Protein AF-A0A7S1KDZ7-F1 (afdb_monomer)

Mean predicted aligned error: 5.51 Å

Sequence (187 aa):
KSFWVTREDISSLNGLLARFIGRHDYSNFAKGVAAGSPQAMRSMDRCEALDEPVTIDGEQFLRIEVKGSGFLYNQIRRMVGFACEAFLRRKAGDRCRLVQLEDGQCVDIDSLLERMFVPDAAVRGHILLVPACGLFLDRCQFGFYDRKPSGLPLRLDAYDDMAEAYVRRAILPEVAACSSRAAGRLQ

Nearest PDB structures (foldseek):
  4nz6-assembly1_A  TM=8.938E-01  e=2.880E-08  Homo sapiens
  4nz6-assembly2_B  TM=8.530E-01  e=1.350E-08  Homo sapiens
  4nz7-assembly1_A  TM=9.192E-01  e=1.038E-07  Homo sapiens
  7r9g-assembly1_A-2  TM=7.702E-01  e=4.590E-08  Saccharomyces cerevisiae
  7r9f-assembly1_A-2  TM=8.406E-01  e=3.140E-07  Saccharomyces cerevisiae

Radius of gyration: 18.32 Å; Cα contacts (8 Å, |Δi|>4): 227; chains: 1; bounding box: 45×30×56 Å

Foldseek 3Di:
DADDQDLVLQVLLQVLQVLLAAWFQQPLLAPPDAFPDPVRIWHWHDWGWDSDWDADPNHTHIDIDTDIPDDHHLNVQQSVQLSVVCSVCVVVVNQPAWDQWPVRDTDGSVVLSVCSRHRDNRSSVPTDRHDCLSDDDQDDDCVVVQPDPPDDDDDPPVCNVVSVVCCVPPRVNSSVVVVVVVVVVVD

InterPro domains:
  IPR001406 Pseudouridine synthase I, TruA [PTHR11142] (8-157)
  IPR020095 Pseudouridine synthase I, TruA, C-terminal [G3DSA:3.30.70.660] (1-184)
  IPR020097 Pseudouridine synthase I, TruA, alpha/beta domain [PF01416] (18-86)
  IPR020103 Pseudouridine synthase, catalytic domain superfamily [SSF55120] (4-147)

Solvent-accessible surface area (backbone atoms only — not comparable to full-atom values): 11109 Å² total; per-residue (Å²): 132,91,81,77,88,47,73,68,53,50,54,56,39,30,64,50,32,48,70,62,47,42,78,45,40,39,21,51,35,32,70,97,47,59,59,81,36,82,86,22,52,38,37,27,79,42,36,39,62,54,96,71,63,48,77,54,97,90,42,79,41,76,54,70,50,76,40,52,84,60,80,55,59,60,22,68,39,24,52,52,28,41,40,52,51,49,41,52,33,50,74,72,69,46,54,80,58,57,47,73,41,81,89,70,50,70,36,34,59,67,61,42,57,62,50,43,44,42,72,48,72,65,65,37,85,76,53,49,78,48,76,66,66,82,66,77,87,87,81,87,85,43,72,76,59,49,69,39,95,87,54,82,66,76,77,64,74,94,43,48,68,61,50,54,51,43,40,63,72,59,47,50,57,53,29,52,56,44,51,55,56,54,54,68,72,76,111

Secondary structure (DSSP, 8-state):
------HHHHHHHHHHHGGG-EEEE-GGGSSS--TT-GGGEEEEEEEEE-SSPEEETTEEE--EEEEES---TTHHHHHHHHHHHHHHHHHTT-TT-PEEPTTS-EE-HHHHHHHHTSS-GGGGGG-----GGG--------TTTTTSTTS-----GGGHHHHHHHIIIIIHHHHHHHHHHHHTT--

Organism: NCBI:txid1169539

Structure (mmCIF, N/CA/C/O backbone):
data_AF-A0A7S1KDZ7-F1
#
_entry.id   AF-A0A7S1KDZ7-F1
#
loop_
_atom_site.group_PDB
_atom_site.id
_atom_site.type_symbol
_atom_site.label_atom_id
_atom_site.label_alt_id
_atom_site.label_comp_id
_atom_site.label_asym_id
_atom_site.label_entity_id
_atom_site.label_seq_id
_atom_site.pdbx_PDB_ins_code
_atom_site.Cartn_x
_atom_site.Cartn_y
_atom_site.Cartn_z
_atom_site.occupancy
_atom_site.B_iso_or_equiv
_atom_site.auth_seq_id
_atom_site.auth_comp_id
_atom_site.auth_asym_id
_atom_site.auth_atom_id
_atom_site.pdbx_PDB_model_num
ATOM 1 N N . LYS A 1 1 ? -23.102 -5.420 12.387 1.00 47.12 1 LYS A N 1
ATOM 2 C CA . LYS A 1 1 ? -23.364 -4.205 11.573 1.00 47.12 1 LYS A CA 1
ATOM 3 C C . LYS A 1 1 ? -22.604 -4.364 10.265 1.00 47.12 1 LYS A C 1
ATOM 5 O O . LYS A 1 1 ? -21.408 -4.603 10.344 1.00 47.12 1 LYS A O 1
ATOM 10 N N . SER A 1 2 ? -23.265 -4.276 9.112 1.00 64.88 2 SER A N 1
ATOM 11 C CA . SER A 1 2 ? -22.587 -4.225 7.810 1.00 64.88 2 SER A CA 1
ATOM 12 C C . SER A 1 2 ? -21.874 -2.878 7.675 1.00 64.88 2 SER A C 1
ATOM 14 O O . SER A 1 2 ? -22.519 -1.832 7.772 1.00 64.88 2 SER A O 1
ATOM 16 N N . PHE A 1 3 ? -20.551 -2.903 7.536 1.00 79.06 3 PHE A N 1
ATOM 17 C CA . PHE A 1 3 ? -19.730 -1.712 7.342 1.00 79.06 3 PHE A CA 1
ATOM 18 C C . PHE A 1 3 ? -19.554 -1.475 5.844 1.00 79.06 3 PHE A C 1
ATOM 20 O O . PHE A 1 3 ? -19.022 -2.335 5.153 1.00 79.06 3 PHE A O 1
ATOM 27 N N . TRP A 1 4 ? -19.989 -0.310 5.373 1.00 89.44 4 TRP A N 1
ATOM 28 C CA . TRP A 1 4 ? -19.746 0.157 4.013 1.00 89.44 4 TRP A CA 1
ATOM 29 C C . TRP A 1 4 ? -18.853 1.391 4.098 1.00 89.44 4 TRP A C 1
ATOM 31 O O . TRP A 1 4 ? -19.145 2.316 4.861 1.00 89.44 4 TRP A O 1
ATOM 41 N N . VAL A 1 5 ? -17.747 1.381 3.362 1.00 92.25 5 VAL A N 1
ATOM 42 C CA . VAL A 1 5 ? -16.801 2.490 3.309 1.00 92.25 5 VAL A CA 1
ATOM 43 C C . VAL A 1 5 ? -17.445 3.676 2.592 1.00 92.25 5 VAL A C 1
ATOM 45 O O . VAL A 1 5 ? -18.064 3.529 1.537 1.00 92.25 5 VAL A O 1
ATOM 48 N N . THR A 1 6 ? -17.327 4.858 3.187 1.00 94.25 6 THR A N 1
ATOM 49 C CA . THR A 1 6 ? -17.805 6.113 2.598 1.00 94.25 6 THR A CA 1
ATOM 50 C C . THR A 1 6 ? -16.679 6.831 1.850 1.00 94.25 6 THR A C 1
ATOM 52 O O . THR A 1 6 ? -15.501 6.529 2.032 1.00 94.25 6 THR A O 1
ATOM 55 N N . ARG A 1 7 ? -17.008 7.847 1.044 1.00 94.69 7 ARG A N 1
ATOM 56 C CA . ARG A 1 7 ? -15.981 8.705 0.422 1.00 94.69 7 ARG A CA 1
ATOM 57 C C . ARG A 1 7 ? -15.125 9.448 1.449 1.00 94.69 7 ARG A C 1
ATOM 59 O O . ARG A 1 7 ? -13.933 9.627 1.233 1.00 94.69 7 ARG A O 1
ATOM 66 N N . GLU A 1 8 ? -15.717 9.855 2.571 1.00 94.81 8 GLU A N 1
ATOM 67 C CA . GLU A 1 8 ? -14.979 10.491 3.667 1.00 94.81 8 GLU A CA 1
ATOM 68 C C . GLU A 1 8 ? -13.979 9.514 4.299 1.00 94.81 8 GLU A C 1
ATOM 70 O O . GLU A 1 8 ? -12.840 9.884 4.584 1.00 94.81 8 GLU A O 1
ATOM 75 N N . ASP A 1 9 ? -14.366 8.244 4.435 1.00 95.38 9 ASP A N 1
ATOM 76 C CA . ASP A 1 9 ? -13.470 7.193 4.912 1.00 95.38 9 ASP A CA 1
ATOM 77 C C . ASP A 1 9 ? -12.286 6.975 3.963 1.00 95.38 9 ASP A C 1
ATOM 79 O O . ASP A 1 9 ? -11.141 6.940 4.416 1.00 95.38 9 ASP A O 1
ATOM 83 N N . ILE A 1 10 ? -12.550 6.878 2.653 1.00 96.56 10 ILE A N 1
ATOM 84 C CA . ILE A 1 10 ? -11.509 6.739 1.621 1.00 96.56 10 ILE A CA 1
ATOM 85 C C . ILE A 1 10 ? -10.572 7.949 1.658 1.00 96.56 10 ILE A C 1
ATOM 87 O O . ILE A 1 10 ? -9.358 7.778 1.704 1.00 96.56 10 ILE A O 1
ATOM 91 N N . SER A 1 11 ? -11.114 9.168 1.734 1.00 96.44 11 SER A N 1
ATOM 92 C CA . SER A 1 11 ? -10.322 10.397 1.850 1.00 96.44 11 SER A CA 1
ATOM 93 C C . SER A 1 11 ? -9.450 10.404 3.111 1.00 96.44 11 SER A C 1
ATOM 95 O O . SER A 1 11 ? -8.281 10.789 3.064 1.00 96.44 11 SER A O 1
ATOM 97 N N . SER A 1 12 ? -9.988 9.960 4.250 1.00 94.88 12 SER A N 1
ATOM 98 C CA . SER A 1 12 ? -9.238 9.871 5.507 1.00 94.88 12 SER A CA 1
ATOM 99 C C . SER A 1 12 ? -8.096 8.853 5.427 1.00 94.88 12 SER A C 1
ATOM 101 O O . SER A 1 12 ? -6.981 9.135 5.880 1.00 94.88 12 SER A O 1
ATOM 103 N N . LEU A 1 13 ? -8.355 7.690 4.818 1.00 96.69 13 LEU A N 1
ATOM 104 C CA . LEU A 1 13 ? -7.355 6.655 4.572 1.00 96.69 13 LEU A CA 1
ATOM 105 C C . LEU A 1 13 ? -6.289 7.130 3.574 1.00 96.69 13 LEU A C 1
ATOM 107 O O . LEU A 1 13 ? -5.101 6.942 3.825 1.00 96.69 13 LEU A O 1
ATOM 111 N N . ASN A 1 14 ? -6.676 7.810 2.496 1.00 97.75 14 ASN A N 1
ATOM 112 C CA . ASN A 1 14 ? -5.746 8.367 1.512 1.00 97.75 14 ASN A CA 1
ATOM 113 C C . ASN A 1 14 ? -4.831 9.433 2.119 1.00 97.75 14 ASN A C 1
ATOM 115 O O . ASN A 1 14 ? -3.649 9.471 1.788 1.00 97.75 14 ASN A O 1
ATOM 119 N N . GLY A 1 15 ? -5.310 10.212 3.094 1.00 96.19 15 GLY A N 1
ATOM 120 C CA . GLY A 1 15 ? -4.452 11.108 3.874 1.00 96.19 15 GLY A CA 1
ATOM 121 C C . GLY A 1 15 ? -3.341 10.385 4.653 1.00 96.19 15 GLY A C 1
ATOM 122 O O . GLY A 1 15 ? -2.267 10.948 4.851 1.00 96.19 15 GLY A O 1
ATOM 123 N N . LEU A 1 16 ? -3.563 9.135 5.079 1.00 95.88 16 LEU A N 1
ATOM 124 C CA . LEU A 1 16 ? -2.525 8.289 5.686 1.00 95.88 16 LEU A CA 1
ATOM 125 C C . LEU A 1 16 ? -1.620 7.665 4.621 1.00 95.88 16 LEU A C 1
ATOM 127 O O . LEU A 1 16 ? -0.400 7.701 4.760 1.00 95.88 16 LEU A O 1
ATOM 131 N N . LEU A 1 17 ? -2.208 7.111 3.557 1.00 97.88 17 LEU A N 1
ATOM 132 C CA . LEU A 1 17 ? -1.466 6.425 2.498 1.00 97.88 17 LEU A CA 1
ATOM 133 C C . LEU A 1 17 ? -0.505 7.371 1.757 1.00 97.88 17 LEU A C 1
ATOM 135 O O . LEU A 1 17 ? 0.632 6.993 1.467 1.00 97.88 17 LEU A O 1
ATOM 139 N N . ALA A 1 18 ? -0.904 8.629 1.556 1.00 97.69 18 ALA A N 1
ATOM 140 C CA . ALA A 1 18 ? -0.076 9.656 0.931 1.00 97.69 18 ALA A CA 1
ATOM 141 C C . ALA A 1 18 ? 1.237 9.925 1.688 1.00 97.69 18 ALA A C 1
ATOM 143 O O . ALA A 1 18 ? 2.234 10.295 1.073 1.00 97.69 18 ALA A O 1
ATOM 144 N N . ARG A 1 19 ? 1.287 9.685 3.006 1.00 97.00 19 ARG A N 1
ATOM 145 C CA . ARG A 1 19 ? 2.503 9.883 3.819 1.00 97.00 19 ARG A CA 1
ATOM 146 C C . ARG A 1 19 ? 3.598 8.861 3.513 1.00 97.00 19 ARG A C 1
ATOM 148 O O . ARG A 1 19 ? 4.751 9.090 3.861 1.00 97.00 19 ARG A O 1
ATOM 155 N N . PHE A 1 20 ? 3.264 7.759 2.840 1.00 97.75 20 PHE A N 1
ATOM 156 C CA . PHE A 1 20 ? 4.264 6.824 2.331 1.00 97.75 20 PHE A CA 1
ATOM 157 C C . PHE A 1 20 ? 4.921 7.296 1.034 1.00 97.75 20 PHE A C 1
ATOM 159 O O . PHE A 1 20 ? 5.899 6.682 0.634 1.00 97.75 20 PHE A O 1
ATOM 166 N N . ILE A 1 21 ? 4.402 8.314 0.344 1.00 98.19 21 ILE A N 1
ATOM 167 C CA . ILE A 1 21 ? 4.962 8.771 -0.934 1.00 98.19 21 ILE A CA 1
ATOM 168 C C . ILE A 1 21 ? 6.306 9.473 -0.690 1.00 98.19 21 ILE A C 1
ATOM 170 O O . ILE A 1 21 ? 6.513 10.140 0.326 1.00 98.19 21 ILE A O 1
ATOM 174 N N . GLY A 1 22 ? 7.237 9.317 -1.631 1.00 97.75 22 GLY A N 1
ATOM 175 C CA . GLY A 1 22 ? 8.585 9.871 -1.544 1.00 97.75 22 GLY A CA 1
ATOM 176 C C . GLY A 1 22 ? 9.640 8.827 -1.193 1.00 97.75 22 GLY A C 1
ATOM 177 O O . GLY A 1 22 ? 9.413 7.620 -1.295 1.00 97.75 22 GLY A O 1
ATOM 178 N N . ARG A 1 23 ? 10.840 9.307 -0.852 1.00 97.31 23 ARG A N 1
ATOM 179 C CA . ARG A 1 23 ? 12.019 8.475 -0.596 1.00 97.31 23 ARG A CA 1
ATOM 180 C C . ARG A 1 23 ? 12.296 8.387 0.901 1.00 97.31 23 ARG A C 1
ATOM 182 O O . ARG A 1 23 ? 12.744 9.366 1.486 1.00 97.31 23 ARG A O 1
ATOM 189 N N . HIS A 1 24 ? 12.118 7.196 1.467 1.00 96.50 24 HIS A N 1
ATOM 190 C CA . HIS A 1 24 ? 12.232 6.940 2.907 1.00 96.50 24 HIS A CA 1
ATOM 191 C C . HIS A 1 24 ? 13.043 5.676 3.198 1.00 96.50 24 HIS A C 1
ATOM 193 O O . HIS A 1 24 ? 13.259 4.843 2.307 1.00 96.50 24 HIS A O 1
ATOM 199 N N . ASP A 1 25 ? 13.472 5.524 4.450 1.00 95.81 25 ASP A N 1
ATOM 200 C CA . ASP A 1 25 ? 13.965 4.252 4.976 1.00 95.81 25 ASP A CA 1
ATOM 201 C C . ASP A 1 25 ? 12.762 3.376 5.371 1.00 95.81 25 ASP A C 1
ATOM 203 O O . ASP A 1 25 ? 11.945 3.759 6.205 1.00 95.81 25 ASP A O 1
ATOM 207 N N . TYR A 1 26 ? 12.628 2.198 4.753 1.00 95.69 26 TYR A N 1
ATOM 208 C CA . TYR A 1 26 ? 11.538 1.251 5.025 1.00 95.69 26 TYR A CA 1
ATOM 209 C C . TYR A 1 26 ? 11.981 0.030 5.837 1.00 95.69 26 TYR A C 1
ATOM 211 O O . TYR A 1 26 ? 11.275 -0.983 5.858 1.00 95.69 26 TYR A O 1
ATOM 219 N N . SER A 1 27 ? 13.131 0.085 6.512 1.00 93.88 27 SER A N 1
ATOM 220 C CA . SER A 1 27 ? 13.633 -1.017 7.345 1.00 93.88 27 SER A CA 1
ATOM 221 C C . SER A 1 27 ? 12.615 -1.456 8.400 1.00 93.88 27 SER A C 1
ATOM 223 O O . SER A 1 27 ? 12.408 -2.656 8.581 1.00 93.88 27 SER A O 1
ATOM 225 N N . ASN A 1 28 ? 11.881 -0.519 9.003 1.00 93.75 28 ASN A N 1
ATOM 226 C CA . ASN A 1 28 ? 10.839 -0.834 9.984 1.00 93.75 28 ASN A CA 1
ATOM 227 C C . ASN A 1 28 ? 9.604 -1.504 9.369 1.00 93.75 28 ASN A C 1
ATOM 229 O O . ASN A 1 28 ? 8.944 -2.326 10.009 1.00 93.75 28 ASN A O 1
ATOM 233 N N . PHE A 1 29 ? 9.344 -1.260 8.087 1.00 94.56 29 PHE A N 1
ATOM 234 C CA . PHE A 1 29 ? 8.304 -1.948 7.326 1.00 94.56 29 PHE A CA 1
ATOM 235 C C . PHE A 1 29 ? 8.774 -3.286 6.739 1.00 94.56 29 PHE A C 1
ATOM 237 O O . PHE A 1 29 ? 7.995 -3.955 6.072 1.00 94.56 29 PHE A O 1
ATOM 244 N N . ALA A 1 30 ? 10.003 -3.737 6.986 1.00 91.56 30 ALA A N 1
ATOM 245 C CA . ALA A 1 30 ? 10.563 -4.933 6.359 1.00 91.56 30 ALA A CA 1
ATOM 246 C C . ALA A 1 30 ? 11.203 -5.874 7.375 1.00 91.56 30 ALA A C 1
ATOM 248 O O . ALA A 1 30 ? 11.521 -5.470 8.482 1.00 91.56 30 ALA A O 1
ATOM 249 N N . LYS A 1 31 ? 11.406 -7.153 7.024 1.00 85.19 31 LYS A N 1
ATOM 250 C CA . LYS A 1 31 ? 12.217 -8.096 7.825 1.00 85.19 31 LYS A CA 1
ATOM 251 C C . LYS A 1 31 ? 13.539 -8.392 7.131 1.00 85.19 31 LYS A C 1
ATOM 253 O O . LYS A 1 31 ? 13.546 -8.622 5.930 1.00 85.19 31 LYS A O 1
ATOM 258 N N . GLY A 1 32 ? 14.616 -8.462 7.916 1.00 85.50 32 GLY A N 1
ATOM 259 C CA . GLY A 1 32 ? 15.934 -8.888 7.439 1.00 85.50 32 GLY A CA 1
ATOM 260 C C . GLY A 1 32 ? 16.743 -7.787 6.757 1.00 85.50 32 GLY A C 1
ATOM 261 O O . GLY A 1 32 ? 17.664 -8.098 6.016 1.00 85.50 32 GLY A O 1
ATOM 262 N N . VAL A 1 33 ? 16.400 -6.518 6.990 1.00 89.81 33 VAL A N 1
ATOM 263 C CA . VAL A 1 33 ? 17.104 -5.362 6.428 1.00 89.81 33 VAL A CA 1
ATOM 264 C C . VAL A 1 33 ? 17.595 -4.500 7.580 1.00 89.81 33 VAL A C 1
ATOM 266 O O . VAL A 1 33 ? 16.822 -4.196 8.486 1.00 89.81 33 VAL A O 1
ATOM 269 N N . ALA A 1 34 ? 18.876 -4.138 7.556 1.00 89.38 34 ALA A N 1
ATOM 270 C CA . ALA A 1 34 ? 19.461 -3.267 8.566 1.00 89.38 34 ALA A CA 1
ATOM 271 C C . ALA A 1 34 ? 18.932 -1.833 8.413 1.00 89.38 34 ALA A C 1
ATOM 273 O O . ALA A 1 34 ? 18.896 -1.300 7.297 1.00 89.38 34 ALA A O 1
ATOM 274 N N . ALA A 1 35 ? 18.546 -1.225 9.535 1.00 89.56 35 ALA A N 1
ATOM 275 C CA . ALA A 1 35 ? 18.133 0.172 9.595 1.00 89.56 35 ALA A CA 1
ATOM 276 C C . ALA A 1 35 ? 19.265 1.095 9.118 1.00 89.56 35 ALA A C 1
ATOM 278 O O . ALA A 1 35 ? 20.434 0.853 9.421 1.00 89.56 35 ALA A O 1
ATOM 279 N N . GLY A 1 36 ? 18.935 2.111 8.318 1.00 87.75 36 GLY A N 1
ATOM 280 C CA . GLY A 1 36 ? 19.891 3.080 7.778 1.00 87.75 36 GLY A CA 1
ATOM 281 C C . GLY A 1 36 ? 20.736 2.547 6.620 1.00 87.75 36 GLY A C 1
ATOM 282 O O . GLY A 1 36 ? 21.547 3.280 6.052 1.00 87.75 36 GLY A O 1
ATOM 283 N N . SER A 1 37 ? 20.572 1.276 6.240 1.00 92.50 37 SER A N 1
ATOM 284 C CA . SER A 1 37 ? 21.321 0.710 5.120 1.00 92.50 37 SER A CA 1
ATOM 285 C C . SER A 1 37 ? 20.799 1.236 3.775 1.00 92.50 37 SER A C 1
ATOM 287 O O . SER A 1 37 ? 19.592 1.433 3.609 1.00 92.50 37 SER A O 1
ATOM 289 N N . PRO A 1 38 ? 21.653 1.361 2.740 1.00 93.25 38 PRO A N 1
ATOM 290 C CA . PRO A 1 38 ? 21.195 1.714 1.393 1.00 93.25 38 PRO A CA 1
ATOM 291 C C . PRO A 1 38 ? 20.124 0.757 0.847 1.00 93.25 38 PRO A C 1
ATOM 293 O O . PRO A 1 38 ? 19.284 1.151 0.042 1.00 93.25 38 PRO A O 1
ATOM 296 N N . GLN A 1 39 ? 20.131 -0.498 1.311 1.00 92.88 39 GLN A N 1
ATOM 297 C CA . GLN A 1 39 ? 19.143 -1.506 0.942 1.00 92.88 39 GLN A CA 1
ATOM 298 C C . GLN A 1 39 ? 17.764 -1.246 1.552 1.00 92.88 39 GLN A C 1
ATOM 300 O O . GLN A 1 39 ? 16.792 -1.756 1.004 1.00 92.88 39 GLN A O 1
ATOM 305 N N . ALA A 1 40 ? 17.654 -0.465 2.629 1.00 94.75 40 ALA A N 1
ATOM 306 C CA . ALA A 1 40 ? 16.384 -0.110 3.258 1.00 94.75 40 ALA A CA 1
ATOM 307 C C . ALA A 1 40 ? 15.640 1.022 2.535 1.00 94.75 40 ALA A C 1
ATOM 309 O O . ALA A 1 40 ? 14.422 1.147 2.662 1.00 94.75 40 ALA A O 1
ATOM 310 N N . MET A 1 41 ? 16.356 1.819 1.739 1.00 96.56 41 MET A N 1
ATOM 311 C CA . MET A 1 41 ? 15.794 2.980 1.056 1.00 96.56 41 MET A CA 1
ATOM 312 C C . MET A 1 41 ? 14.890 2.564 -0.102 1.00 96.56 41 MET A C 1
ATOM 314 O O . MET A 1 41 ? 15.323 1.852 -1.012 1.00 96.56 41 MET A O 1
ATOM 318 N N . ARG A 1 42 ? 13.648 3.047 -0.123 1.00 96.94 42 ARG A N 1
ATOM 319 C CA . ARG A 1 42 ? 12.741 2.903 -1.274 1.00 96.94 42 ARG A CA 1
ATOM 320 C C . ARG A 1 42 ? 12.106 4.238 -1.618 1.00 96.94 42 ARG A C 1
ATOM 322 O O . ARG A 1 42 ? 12.013 5.117 -0.768 1.00 96.94 42 ARG A O 1
ATOM 329 N N . SER A 1 43 ? 11.688 4.365 -2.872 1.00 97.12 43 SER A N 1
ATOM 330 C CA . SER A 1 43 ? 10.904 5.502 -3.344 1.00 97.12 43 SER A CA 1
ATOM 331 C C . SER A 1 43 ? 9.523 5.007 -3.735 1.00 97.12 43 SER A C 1
ATOM 333 O O . SER A 1 43 ? 9.426 4.105 -4.569 1.00 97.12 43 SER A O 1
ATOM 335 N N . MET A 1 44 ? 8.480 5.563 -3.130 1.00 97.75 44 MET A N 1
ATOM 336 C CA . MET A 1 44 ? 7.093 5.302 -3.511 1.00 97.75 44 MET A CA 1
ATOM 337 C C . MET A 1 44 ? 6.580 6.461 -4.359 1.00 97.75 44 MET A C 1
ATOM 339 O O . MET A 1 44 ? 6.695 7.619 -3.961 1.00 97.75 44 MET A O 1
ATOM 343 N N . ASP A 1 45 ? 5.997 6.130 -5.505 1.00 96.81 45 ASP A N 1
ATOM 344 C CA . ASP A 1 45 ? 5.428 7.092 -6.450 1.00 96.81 45 ASP A CA 1
ATOM 345 C C . ASP A 1 45 ? 3.911 7.239 -6.266 1.00 96.81 45 ASP A C 1
ATOM 347 O O . ASP A 1 45 ? 3.358 8.301 -6.529 1.00 96.81 45 ASP A O 1
ATOM 351 N N . ARG A 1 46 ? 3.228 6.167 -5.838 1.00 97.56 46 ARG A N 1
ATOM 352 C CA . ARG A 1 46 ? 1.774 6.134 -5.606 1.00 97.56 46 ARG A CA 1
ATOM 353 C C . ARG A 1 46 ? 1.469 5.225 -4.424 1.00 97.56 46 ARG A C 1
ATOM 355 O O . ARG A 1 46 ? 2.057 4.150 -4.312 1.00 97.56 46 ARG A O 1
ATOM 362 N N . CYS A 1 47 ? 0.557 5.645 -3.561 1.00 98.06 47 CYS A N 1
ATOM 363 C CA . CYS A 1 47 ? 0.018 4.832 -2.478 1.00 98.06 47 CYS A CA 1
ATOM 364 C C . CYS A 1 47 ? -1.369 5.384 -2.142 1.00 98.06 47 CYS A C 1
ATOM 366 O O . CYS A 1 47 ? -1.464 6.422 -1.490 1.00 98.06 47 CYS A O 1
ATOM 368 N N . GLU A 1 48 ? -2.428 4.751 -2.640 1.00 97.81 48 GLU A N 1
ATOM 369 C CA . GLU A 1 48 ? -3.798 5.248 -2.470 1.00 97.81 48 GLU A CA 1
ATOM 370 C C . GLU A 1 48 ? -4.840 4.135 -2.583 1.00 97.81 48 GLU A C 1
ATOM 372 O O . GLU A 1 48 ? -4.651 3.143 -3.282 1.00 97.81 48 GLU A O 1
ATOM 377 N N . ALA A 1 49 ? -5.951 4.309 -1.882 1.00 97.88 49 ALA A N 1
ATOM 378 C CA . ALA A 1 49 ? -7.176 3.562 -2.065 1.00 97.88 49 ALA A CA 1
ATOM 379 C C . ALA A 1 49 ? -7.988 4.166 -3.215 1.00 97.88 49 ALA A C 1
ATOM 381 O O . ALA A 1 49 ? -8.121 5.388 -3.308 1.00 97.88 49 ALA A O 1
ATOM 382 N N . LEU A 1 50 ? -8.546 3.303 -4.063 1.00 95.94 50 LEU A N 1
ATOM 383 C CA . LEU A 1 50 ? -9.409 3.718 -5.163 1.00 95.94 50 LEU A CA 1
ATOM 384 C C . LEU A 1 50 ? -10.766 4.216 -4.662 1.00 95.94 50 LEU A C 1
ATOM 386 O O . LEU A 1 50 ? -11.321 3.674 -3.708 1.00 95.94 50 LEU A O 1
ATOM 390 N N . ASP A 1 51 ? -11.328 5.196 -5.367 1.00 93.81 51 ASP A N 1
ATOM 391 C CA . ASP A 1 51 ? -12.602 5.835 -5.008 1.00 93.81 51 ASP A CA 1
ATOM 392 C C . ASP A 1 51 ? -13.827 4.925 -5.175 1.00 93.81 51 ASP A C 1
ATOM 394 O O . ASP A 1 51 ? -14.894 5.213 -4.627 1.00 93.81 51 ASP A O 1
ATOM 398 N N . GLU A 1 52 ? -13.684 3.836 -5.932 1.00 92.38 52 GLU A N 1
ATOM 399 C CA . GLU A 1 52 ? -14.757 2.903 -6.267 1.00 92.38 52 GLU A CA 1
ATOM 400 C C . GLU A 1 52 ? -14.515 1.535 -5.611 1.00 92.38 52 GLU A C 1
ATOM 402 O O . GLU A 1 52 ? -13.731 0.723 -6.116 1.00 92.38 52 GLU A O 1
ATOM 407 N N . PRO A 1 53 ? -15.1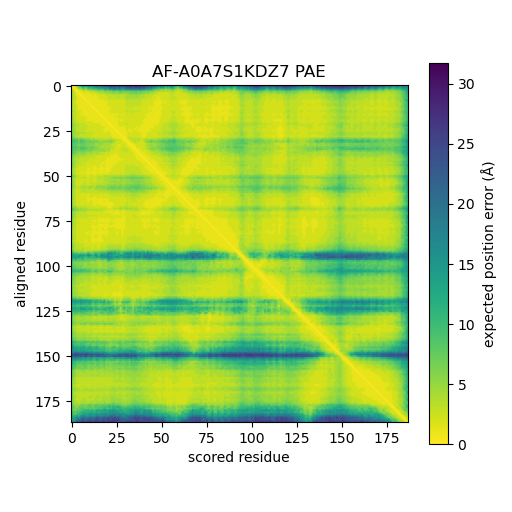86 1.244 -4.481 1.00 93.62 53 PRO A N 1
ATOM 408 C CA . PRO A 1 53 ? -15.154 -0.080 -3.882 1.00 93.62 53 PRO A CA 1
ATOM 409 C C . PRO A 1 53 ? -15.805 -1.124 -4.795 1.00 93.62 53 PRO A C 1
ATOM 411 O O . PRO A 1 53 ? -16.798 -0.857 -5.472 1.00 93.62 53 PRO A O 1
ATOM 414 N N . VAL A 1 54 ? -15.294 -2.350 -4.749 1.00 92.38 54 VAL A N 1
ATOM 415 C CA . VAL A 1 54 ? -15.842 -3.493 -5.485 1.00 92.38 54 VAL A CA 1
ATOM 416 C C . VAL A 1 54 ? -16.728 -4.309 -4.551 1.00 92.38 54 VAL A C 1
ATOM 418 O O . VAL A 1 54 ? -16.368 -4.532 -3.400 1.00 92.38 54 VAL A O 1
ATOM 421 N N . THR A 1 55 ? -17.882 -4.768 -5.033 1.00 91.75 55 THR A N 1
ATOM 422 C CA . THR A 1 55 ? -18.754 -5.676 -4.269 1.00 91.75 55 THR A CA 1
ATOM 423 C C . THR A 1 55 ? -18.621 -7.095 -4.806 1.00 91.75 55 THR A C 1
ATOM 425 O O . THR A 1 55 ? -18.764 -7.305 -6.010 1.00 91.75 55 THR A O 1
ATOM 428 N N . ILE A 1 56 ? -18.345 -8.054 -3.923 1.00 89.88 56 ILE A N 1
ATOM 429 C CA . ILE A 1 56 ? -18.178 -9.478 -4.247 1.00 89.88 56 ILE A CA 1
ATOM 430 C C . ILE A 1 56 ? -18.949 -10.269 -3.194 1.00 89.88 56 ILE A C 1
ATOM 432 O O . ILE A 1 56 ? -18.744 -10.052 -2.005 1.00 89.88 56 ILE A O 1
ATOM 436 N N . ASP A 1 57 ? -19.875 -11.130 -3.619 1.00 86.75 57 ASP A N 1
ATOM 437 C CA . ASP A 1 57 ? -20.704 -11.963 -2.732 1.00 86.75 57 ASP A CA 1
ATOM 438 C C . ASP A 1 57 ? -21.410 -11.191 -1.594 1.00 86.75 57 ASP A C 1
ATOM 440 O O . ASP A 1 57 ? -21.623 -11.702 -0.498 1.00 86.75 57 ASP A O 1
ATOM 444 N N . GLY A 1 58 ? -21.794 -9.935 -1.856 1.00 86.50 58 GLY A N 1
ATOM 445 C CA . GLY A 1 58 ? -22.466 -9.064 -0.883 1.00 86.50 58 GLY A CA 1
ATOM 446 C C . GLY A 1 58 ? -21.536 -8.373 0.122 1.00 86.50 58 GLY A C 1
ATOM 447 O O . GLY A 1 58 ? -22.018 -7.594 0.945 1.00 86.50 58 GLY A O 1
ATOM 448 N N . GLU A 1 59 ? -20.224 -8.598 0.035 1.00 87.38 59 GLU A N 1
ATOM 449 C CA . GLU A 1 59 ? -19.198 -7.900 0.811 1.00 87.38 59 GLU A CA 1
ATOM 450 C C . GLU A 1 59 ? -18.508 -6.814 -0.023 1.00 87.38 59 GLU A C 1
ATOM 452 O O . GLU A 1 59 ? -18.298 -6.957 -1.230 1.00 87.38 59 GLU A O 1
ATOM 457 N N . GLN A 1 60 ? -18.144 -5.711 0.631 1.00 91.44 60 GLN A N 1
ATOM 458 C CA . GLN A 1 60 ? -17.460 -4.592 -0.006 1.00 91.44 60 GLN A CA 1
ATOM 459 C C . GLN A 1 60 ? -15.947 -4.678 0.207 1.00 91.44 60 GLN A C 1
ATOM 461 O O . GLN A 1 60 ? -15.468 -4.779 1.336 1.00 91.44 60 GLN A O 1
ATOM 466 N N . PHE A 1 61 ? -15.195 -4.547 -0.881 1.00 92.31 61 PHE A N 1
ATOM 467 C CA . PHE A 1 61 ? -13.739 -4.545 -0.909 1.00 92.31 61 PHE A CA 1
ATOM 468 C C . PHE A 1 61 ? -13.220 -3.204 -1.424 1.00 92.31 61 PHE A C 1
ATOM 470 O O . PHE A 1 61 ? -13.731 -2.653 -2.398 1.00 92.31 61 PHE A O 1
ATOM 477 N N . LEU A 1 62 ? -12.166 -2.694 -0.791 1.00 95.00 62 LEU A N 1
ATOM 478 C CA . LEU A 1 62 ? -11.473 -1.476 -1.204 1.00 95.00 62 LEU A CA 1
ATOM 479 C C . LEU A 1 62 ? -10.100 -1.846 -1.773 1.00 95.00 62 LEU A C 1
ATOM 481 O O . LEU A 1 62 ? -9.296 -2.477 -1.086 1.00 95.00 62 LEU A O 1
ATOM 485 N N . ARG A 1 63 ? -9.827 -1.462 -3.025 1.00 95.38 63 ARG A N 1
ATOM 486 C CA . ARG A 1 63 ? -8.531 -1.715 -3.674 1.00 95.38 63 ARG A CA 1
ATOM 487 C C . ARG A 1 63 ? -7.552 -0.603 -3.306 1.00 95.38 63 ARG A C 1
ATOM 489 O O . ARG A 1 63 ? -7.868 0.568 -3.492 1.00 95.38 63 ARG A O 1
ATOM 496 N N . ILE A 1 64 ? -6.376 -0.975 -2.801 1.00 97.56 64 ILE A N 1
ATOM 497 C CA . ILE A 1 64 ? -5.261 -0.057 -2.535 1.00 97.56 64 ILE A CA 1
ATOM 498 C C . ILE A 1 64 ? -4.171 -0.323 -3.567 1.00 97.56 64 ILE A C 1
ATOM 500 O O . ILE A 1 64 ? -3.700 -1.453 -3.695 1.00 97.56 64 ILE A O 1
ATOM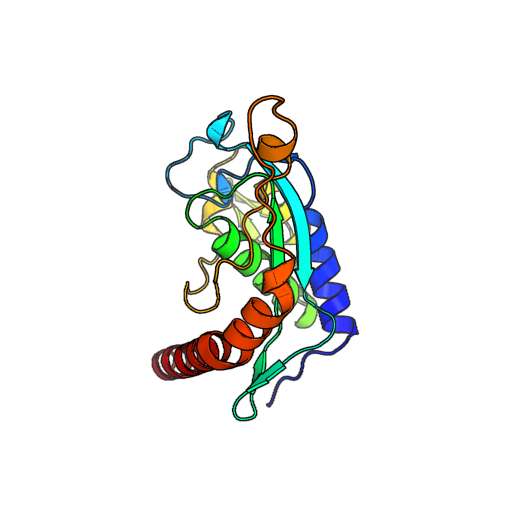 504 N N . GLU A 1 65 ? -3.761 0.714 -4.283 1.00 97.44 65 GLU A N 1
ATOM 505 C CA . GLU A 1 65 ? -2.687 0.665 -5.264 1.00 97.44 65 GLU A CA 1
ATOM 506 C C . GLU A 1 65 ? -1.409 1.261 -4.683 1.00 97.44 65 GLU A C 1
ATOM 508 O O . GLU A 1 65 ? -1.396 2.375 -4.155 1.00 97.44 65 GLU A O 1
ATOM 513 N N . VAL A 1 66 ? -0.312 0.512 -4.804 1.00 98.06 66 VAL A N 1
ATOM 514 C CA . VAL A 1 66 ? 1.016 0.947 -4.371 1.00 98.06 66 VAL A CA 1
ATOM 515 C C . VAL A 1 66 ? 1.990 0.797 -5.530 1.00 98.06 66 VAL A C 1
ATOM 517 O O . VAL A 1 66 ? 2.168 -0.291 -6.076 1.00 98.06 66 VAL A O 1
ATOM 520 N N . LYS A 1 67 ? 2.656 1.894 -5.881 1.00 97.62 67 LYS A N 1
ATOM 521 C CA . LYS A 1 67 ? 3.696 1.965 -6.906 1.00 97.62 67 LYS A CA 1
ATOM 522 C C . LYS A 1 67 ? 4.968 2.522 -6.285 1.00 97.62 67 LYS A C 1
ATOM 524 O O . LYS A 1 67 ? 4.936 3.553 -5.618 1.00 97.62 67 LYS A O 1
ATOM 529 N N . GLY A 1 68 ? 6.098 1.893 -6.576 1.00 96.56 68 GLY A N 1
ATOM 530 C CA . GLY A 1 68 ? 7.402 2.400 -6.177 1.00 96.56 68 GLY A CA 1
ATOM 531 C C . GLY A 1 68 ? 8.540 1.763 -6.960 1.00 96.56 68 GLY A C 1
ATOM 532 O O . GLY A 1 68 ? 8.330 0.865 -7.776 1.00 96.56 68 GLY A O 1
ATOM 533 N N . SER A 1 69 ? 9.762 2.209 -6.674 1.00 92.50 69 SER A N 1
ATOM 534 C CA . SER A 1 69 ? 10.996 1.729 -7.312 1.00 92.50 69 SER A CA 1
ATOM 535 C C . SER A 1 69 ? 11.353 0.275 -6.975 1.00 92.50 69 SER A C 1
ATOM 537 O O . SER A 1 69 ? 12.233 -0.314 -7.598 1.00 92.50 69 SER A O 1
ATOM 539 N N . GLY A 1 70 ? 10.675 -0.306 -5.987 1.00 94.69 70 GLY A N 1
ATOM 540 C CA . GLY A 1 70 ? 10.807 -1.685 -5.544 1.00 94.69 70 GLY A CA 1
ATOM 541 C C . GLY A 1 70 ? 10.261 -1.845 -4.129 1.00 94.69 70 GLY A C 1
ATOM 542 O O . GLY A 1 70 ? 10.002 -0.860 -3.438 1.00 94.69 70 GLY A O 1
ATOM 543 N N . PHE A 1 71 ? 10.129 -3.087 -3.671 1.00 96.50 71 PHE A N 1
ATOM 544 C CA . PHE A 1 71 ? 9.563 -3.390 -2.357 1.00 96.50 71 PHE A CA 1
ATOM 545 C C . PHE A 1 71 ? 10.451 -4.363 -1.588 1.00 96.50 71 PHE A C 1
ATOM 547 O O . PHE A 1 71 ? 11.012 -5.300 -2.153 1.00 96.50 71 PHE A O 1
ATOM 554 N N . LEU A 1 72 ? 10.597 -4.126 -0.290 1.00 96.12 72 LEU A N 1
ATOM 555 C CA . LEU A 1 72 ? 11.218 -5.049 0.648 1.00 96.12 72 LEU A CA 1
ATOM 556 C C . LEU A 1 72 ? 10.244 -6.162 1.037 1.00 96.12 72 LEU A C 1
ATOM 558 O O . LEU A 1 72 ? 9.024 -6.046 0.893 1.00 96.12 72 LEU A O 1
ATOM 562 N N . TYR A 1 73 ? 10.788 -7.248 1.585 1.00 94.38 73 TYR A N 1
ATOM 563 C CA . TYR A 1 73 ? 9.977 -8.373 2.033 1.00 94.38 73 TYR A CA 1
ATOM 564 C C . TYR A 1 73 ? 8.954 -7.936 3.093 1.00 94.38 73 TYR A C 1
ATOM 566 O O . TYR A 1 73 ? 9.317 -7.396 4.140 1.00 94.38 73 TYR A O 1
ATOM 574 N N . ASN A 1 74 ? 7.672 -8.204 2.818 1.00 94.06 74 ASN A N 1
ATOM 575 C CA . ASN A 1 74 ? 6.501 -7.785 3.601 1.00 94.06 74 ASN A CA 1
ATOM 576 C C . ASN A 1 74 ? 6.258 -6.266 3.721 1.00 94.06 74 ASN A C 1
ATOM 578 O O . ASN A 1 74 ? 5.357 -5.883 4.468 1.00 94.06 74 ASN A O 1
ATOM 582 N N . GLN A 1 75 ? 6.971 -5.420 2.970 1.00 96.00 75 GLN A N 1
ATOM 583 C CA . GLN A 1 75 ? 6.831 -3.960 3.047 1.00 96.00 75 GLN A CA 1
ATOM 584 C C . GLN A 1 75 ? 5.395 -3.488 2.840 1.00 96.00 75 GLN A C 1
ATOM 586 O O . GLN A 1 75 ? 4.825 -2.864 3.729 1.00 96.00 75 GLN A O 1
ATOM 591 N N . ILE A 1 76 ? 4.789 -3.847 1.705 1.00 97.06 76 ILE A N 1
ATOM 592 C CA . ILE A 1 76 ? 3.427 -3.415 1.354 1.00 97.06 76 ILE A CA 1
ATOM 593 C C . ILE A 1 76 ? 2.426 -3.863 2.425 1.00 97.06 76 ILE A C 1
ATOM 595 O O . ILE A 1 76 ? 1.601 -3.079 2.881 1.00 97.06 76 ILE A O 1
ATOM 599 N N . ARG A 1 77 ? 2.544 -5.110 2.892 1.00 95.94 77 ARG A N 1
ATOM 600 C CA . ARG A 1 77 ? 1.662 -5.674 3.925 1.00 95.94 77 ARG A CA 1
ATOM 601 C C . ARG A 1 77 ? 1.744 -4.882 5.233 1.00 95.94 77 ARG A C 1
ATOM 603 O O . ARG A 1 77 ? 0.725 -4.618 5.859 1.00 95.94 77 ARG A O 1
ATOM 610 N N . ARG A 1 78 ? 2.949 -4.487 5.644 1.00 95.56 78 ARG A N 1
ATOM 611 C CA . ARG A 1 78 ? 3.162 -3.685 6.856 1.00 95.56 78 ARG A CA 1
ATOM 612 C C . ARG A 1 78 ? 2.688 -2.240 6.681 1.00 95.56 78 ARG A C 1
ATOM 614 O O . ARG A 1 78 ? 2.071 -1.708 7.596 1.00 95.56 78 ARG A O 1
ATOM 621 N N . MET A 1 79 ? 2.906 -1.634 5.512 1.00 96.75 79 MET A N 1
ATOM 622 C CA . MET A 1 79 ? 2.391 -0.295 5.188 1.00 96.75 79 MET A CA 1
ATOM 623 C C . MET A 1 79 ? 0.861 -0.249 5.262 1.00 96.75 79 MET A C 1
ATOM 625 O O . MET A 1 79 ? 0.301 0.585 5.969 1.00 96.75 79 MET A O 1
ATOM 629 N N . VAL A 1 80 ? 0.189 -1.183 4.582 1.00 96.06 80 VAL A N 1
ATOM 630 C CA . VAL A 1 80 ? -1.278 -1.272 4.578 1.00 96.06 80 VAL A CA 1
ATOM 631 C C . VAL A 1 80 ? -1.809 -1.585 5.976 1.00 96.06 80 VAL A C 1
ATOM 633 O O . VAL A 1 80 ? -2.762 -0.951 6.412 1.00 96.06 80 VAL A O 1
ATOM 636 N N . GLY A 1 81 ? -1.164 -2.493 6.716 1.00 94.56 81 GLY A N 1
ATOM 637 C CA . GLY A 1 81 ? -1.536 -2.791 8.102 1.00 94.56 81 GLY A CA 1
ATOM 638 C C . GLY A 1 81 ? -1.517 -1.564 9.001 1.00 94.56 81 GLY A C 1
ATOM 639 O O . GLY A 1 81 ? -2.500 -1.298 9.689 1.00 94.56 81 GLY A O 1
ATOM 640 N N . PHE A 1 82 ? -0.439 -0.783 8.929 1.00 94.88 82 PHE A N 1
ATOM 641 C CA . PHE A 1 82 ? -0.321 0.463 9.675 1.00 94.88 82 PHE A CA 1
ATOM 642 C C . PHE A 1 82 ? -1.407 1.473 9.276 1.00 94.88 82 PHE A C 1
ATOM 644 O O . PHE A 1 82 ? -2.074 2.040 10.139 1.00 94.88 82 PHE A O 1
ATOM 651 N N . ALA A 1 83 ? -1.616 1.689 7.973 1.00 95.38 83 ALA A N 1
ATOM 652 C CA . ALA A 1 83 ? -2.614 2.638 7.479 1.00 95.38 83 ALA A CA 1
ATOM 653 C C . ALA A 1 83 ? -4.035 2.263 7.923 1.00 95.38 83 ALA A C 1
ATOM 655 O O . ALA A 1 83 ? -4.783 3.120 8.392 1.00 95.38 83 ALA A O 1
ATOM 656 N N . CYS A 1 84 ? -4.393 0.980 7.827 1.00 92.94 84 CYS A N 1
ATOM 657 C CA . CYS A 1 84 ? -5.681 0.471 8.287 1.00 92.94 84 CYS A CA 1
ATOM 658 C C . CYS A 1 84 ? -5.851 0.642 9.799 1.00 92.94 84 CYS A C 1
ATOM 660 O O . CYS A 1 84 ? -6.905 1.087 10.245 1.00 92.94 84 CYS A O 1
ATOM 662 N N . GLU A 1 85 ? -4.825 0.336 10.594 1.00 91.38 85 GLU A N 1
ATOM 663 C CA . GLU A 1 85 ? -4.871 0.526 12.043 1.00 91.38 85 GLU A CA 1
ATOM 664 C C . GLU A 1 85 ? -5.063 2.001 12.416 1.00 91.38 85 GLU A C 1
ATOM 666 O O . GLU A 1 85 ? -5.959 2.336 13.195 1.00 91.38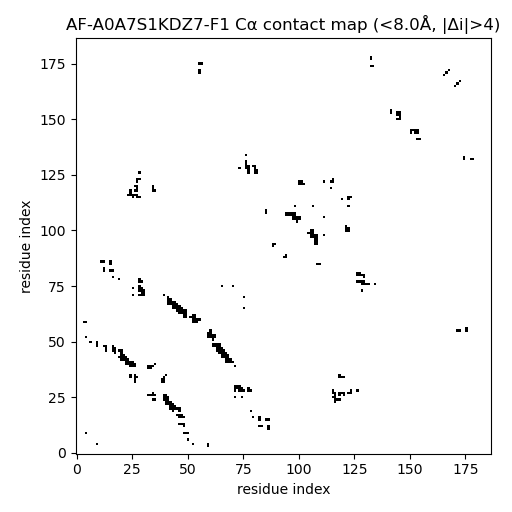 85 GLU A O 1
ATOM 671 N N . ALA A 1 86 ? -4.278 2.896 11.815 1.00 92.00 86 ALA A N 1
ATOM 672 C CA . ALA A 1 86 ? -4.392 4.331 12.041 1.00 92.00 86 ALA A CA 1
ATOM 673 C C . ALA A 1 86 ? -5.769 4.870 11.636 1.00 92.00 86 ALA A C 1
ATOM 675 O O . ALA A 1 86 ? -6.380 5.644 12.377 1.00 92.00 86 ALA A O 1
ATOM 676 N N . PHE A 1 87 ? -6.301 4.415 10.501 1.00 93.12 87 PHE A N 1
ATOM 677 C CA . PHE A 1 87 ? -7.645 4.756 10.050 1.00 93.12 87 PHE A CA 1
ATOM 678 C C . PHE A 1 87 ? -8.724 4.292 11.041 1.00 93.12 87 PHE A C 1
ATOM 680 O O . PHE A 1 87 ? -9.586 5.082 11.431 1.00 93.12 87 PHE A O 1
ATOM 687 N N . LEU A 1 88 ? -8.662 3.040 11.505 1.00 90.44 88 LEU A N 1
ATOM 688 C CA . LEU A 1 88 ? -9.639 2.494 12.450 1.00 90.44 88 LEU A CA 1
ATOM 689 C C . LEU A 1 88 ? -9.606 3.230 13.794 1.00 90.44 88 LEU A C 1
ATOM 691 O O . LEU A 1 88 ? -10.666 3.574 14.321 1.00 90.44 88 LEU A O 1
ATOM 695 N N . ARG A 1 89 ? -8.413 3.553 14.314 1.00 88.56 89 ARG A N 1
ATOM 696 C CA . ARG A 1 89 ? -8.260 4.384 15.522 1.00 88.56 89 ARG A CA 1
ATOM 697 C C . ARG A 1 89 ? -8.875 5.769 15.326 1.00 88.56 89 ARG A C 1
ATOM 699 O O . ARG A 1 89 ? -9.636 6.232 16.174 1.00 88.56 89 ARG A O 1
ATOM 706 N N . ARG A 1 90 ? -8.622 6.412 14.178 1.00 87.56 90 ARG A N 1
ATOM 707 C CA . ARG A 1 90 ? -9.222 7.715 13.838 1.00 87.56 90 ARG A CA 1
ATOM 708 C C . ARG A 1 90 ? -10.743 7.659 13.794 1.00 87.56 90 ARG A C 1
ATOM 710 O O . ARG A 1 90 ? -11.379 8.584 14.300 1.00 87.56 90 ARG A O 1
ATOM 717 N N . LYS A 1 91 ? -11.311 6.600 13.213 1.00 87.25 91 LYS A N 1
ATOM 718 C CA . LYS A 1 91 ? -12.761 6.404 13.096 1.00 87.25 91 LYS A CA 1
ATOM 719 C C . LYS A 1 91 ? -13.425 6.100 14.439 1.00 87.25 91 LYS A C 1
ATOM 721 O O . LYS A 1 91 ? -14.551 6.528 14.668 1.00 87.25 91 LYS A O 1
ATOM 726 N N . ALA A 1 92 ? -12.721 5.424 15.344 1.00 86.94 92 ALA A N 1
ATOM 727 C CA . ALA A 1 92 ? -13.181 5.167 16.708 1.00 86.94 92 ALA A CA 1
ATOM 728 C C . ALA A 1 92 ? -13.115 6.402 17.632 1.00 86.94 92 ALA A C 1
ATOM 730 O O . ALA A 1 92 ? -13.502 6.307 18.793 1.00 86.94 92 ALA A O 1
ATOM 731 N N . GLY A 1 93 ? -12.610 7.547 17.152 1.00 82.12 93 GLY A N 1
ATOM 732 C CA . GLY A 1 93 ? -12.340 8.721 17.991 1.00 82.12 93 GLY A CA 1
ATOM 733 C C . GLY A 1 93 ? -11.103 8.563 18.884 1.00 82.12 93 GLY A C 1
ATOM 734 O O . GLY A 1 93 ? -10.800 9.450 19.673 1.00 82.12 93 GLY A O 1
ATOM 735 N N . ASP A 1 94 ? -10.343 7.478 18.717 1.00 79.25 94 ASP A N 1
ATOM 736 C CA . ASP A 1 94 ? -9.199 7.086 19.547 1.00 79.25 94 ASP A CA 1
ATOM 737 C C . ASP A 1 94 ? -7.878 7.711 19.050 1.00 79.25 94 ASP A C 1
ATOM 739 O O . ASP A 1 94 ? -6.803 7.116 19.123 1.00 79.25 94 ASP A O 1
ATOM 743 N N . ARG A 1 95 ? -7.957 8.919 18.470 1.00 61.69 95 ARG A N 1
ATOM 744 C CA . ARG A 1 95 ? -6.823 9.592 17.803 1.00 61.69 95 ARG A CA 1
ATOM 745 C C . ARG A 1 95 ? -5.669 9.885 18.758 1.00 61.69 95 ARG A C 1
ATOM 747 O O . ARG A 1 95 ? -4.513 9.781 18.368 1.00 61.69 95 ARG A O 1
ATOM 754 N N . CYS A 1 96 ? -5.994 10.248 19.997 1.00 62.41 96 CYS A N 1
ATOM 755 C CA . CYS A 1 96 ? -5.026 10.642 21.019 1.00 62.41 96 CYS A CA 1
ATOM 756 C C . CYS A 1 96 ? -4.467 9.458 21.815 1.00 62.41 96 CYS A C 1
ATOM 758 O O . CYS A 1 96 ? -3.679 9.674 22.736 1.00 62.41 96 CYS A O 1
ATOM 760 N N . ARG A 1 97 ? -4.874 8.216 21.518 1.00 78.62 97 ARG A N 1
ATOM 761 C CA . ARG A 1 97 ? -4.351 7.070 22.253 1.00 78.62 97 ARG A CA 1
ATOM 762 C C . ARG A 1 97 ? -2.921 6.798 21.857 1.00 78.62 97 ARG A C 1
ATOM 764 O O . ARG A 1 97 ? -2.617 6.380 20.738 1.00 78.62 97 ARG A O 1
ATOM 771 N N . LEU A 1 98 ? -2.069 7.039 22.837 1.00 83.62 98 LEU A N 1
ATOM 772 C CA . LEU A 1 98 ? -0.639 6.928 22.696 1.00 83.62 98 LEU A CA 1
ATOM 773 C C . LEU A 1 98 ? -0.234 5.460 22.553 1.00 83.62 98 LEU A C 1
ATOM 775 O O . LEU A 1 98 ? -0.760 4.570 23.225 1.00 83.62 98 LEU A O 1
ATOM 779 N N . VAL A 1 99 ? 0.713 5.228 21.657 1.00 83.88 99 VAL A N 1
ATOM 780 C CA . VAL A 1 99 ? 1.483 3.997 21.559 1.00 83.88 99 VAL A CA 1
ATOM 781 C C . VAL A 1 99 ? 2.715 4.180 22.429 1.00 83.88 99 VAL A C 1
ATOM 783 O O . VAL A 1 99 ? 3.481 5.120 22.224 1.00 83.88 99 VAL A O 1
ATOM 786 N N . GLN A 1 100 ? 2.876 3.299 23.413 1.00 85.94 100 GLN A N 1
ATOM 787 C CA . GLN A 1 100 ? 4.082 3.248 24.225 1.00 85.94 100 GLN A CA 1
ATOM 788 C C . GLN A 1 100 ? 5.147 2.445 23.481 1.00 85.94 100 GLN A C 1
ATOM 790 O O . GLN A 1 100 ? 4.921 1.281 23.150 1.00 85.94 100 GLN A O 1
ATOM 795 N N . LEU A 1 101 ? 6.276 3.088 23.220 1.00 84.31 101 LEU A N 1
ATOM 796 C CA . LEU A 1 101 ? 7.443 2.520 22.560 1.00 84.31 101 LEU A CA 1
ATOM 797 C C . LEU A 1 101 ? 8.340 1.783 23.562 1.00 84.31 101 LEU A C 1
ATOM 799 O O . LEU A 1 101 ? 8.202 1.936 24.778 1.00 84.31 101 LEU A O 1
ATOM 803 N N . GLU A 1 102 ? 9.295 1.004 23.051 1.00 82.12 102 GLU A N 1
ATOM 804 C CA . GLU A 1 102 ? 10.244 0.244 23.880 1.00 82.12 102 GLU A CA 1
ATOM 805 C C . GLU A 1 102 ? 11.161 1.144 24.727 1.00 82.12 102 GLU A C 1
ATOM 807 O O . GLU A 1 102 ? 11.579 0.750 25.814 1.00 82.12 102 GLU A O 1
ATOM 812 N N . ASP A 1 103 ? 11.428 2.371 24.272 1.00 81.56 103 ASP A N 1
ATOM 813 C CA . ASP A 1 103 ? 12.192 3.388 25.008 1.00 81.56 103 ASP A CA 1
ATOM 814 C C . ASP A 1 103 ? 11.370 4.098 26.108 1.00 81.56 103 ASP A C 1
ATOM 816 O O . ASP A 1 103 ? 11.870 4.992 26.793 1.00 81.56 103 ASP A O 1
ATOM 820 N N . GLY A 1 104 ? 10.104 3.704 26.288 1.00 83.94 104 G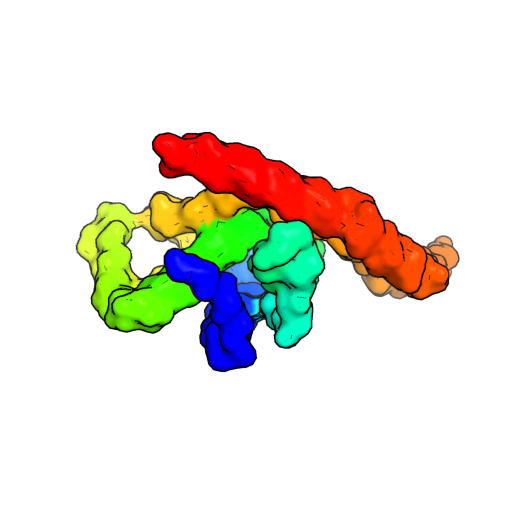LY A N 1
ATOM 821 C CA . GLY A 1 104 ? 9.176 4.269 27.263 1.00 83.94 104 GLY A CA 1
ATOM 822 C C . GLY A 1 104 ? 8.464 5.542 26.803 1.00 83.94 104 GLY A C 1
ATOM 823 O O . GLY A 1 104 ? 7.607 6.041 27.537 1.00 83.94 104 GLY A O 1
ATOM 824 N N . GLN A 1 105 ? 8.766 6.068 25.613 1.00 84.81 105 GLN A N 1
ATOM 825 C CA . GLN A 1 105 ? 8.074 7.233 25.070 1.00 84.81 105 GLN A CA 1
ATOM 826 C C . GLN A 1 105 ? 6.668 6.870 24.590 1.00 84.81 105 GLN A C 1
ATOM 828 O O . GLN A 1 105 ? 6.410 5.775 24.096 1.00 84.81 105 GLN A O 1
ATOM 833 N N . CYS A 1 106 ? 5.750 7.825 24.710 1.00 88.00 106 CYS A N 1
ATOM 834 C CA . CYS A 1 106 ? 4.365 7.683 24.286 1.00 88.00 106 CYS A CA 1
ATOM 835 C C . CYS A 1 106 ? 4.103 8.637 23.120 1.00 88.00 106 CYS A C 1
ATOM 837 O O . CYS A 1 106 ? 4.213 9.851 23.283 1.00 88.00 106 CYS A O 1
ATOM 839 N N . VAL A 1 107 ? 3.756 8.095 21.954 1.00 88.38 107 VAL A N 1
ATOM 840 C CA . VAL A 1 107 ? 3.508 8.875 20.730 1.00 88.38 107 VAL A CA 1
ATOM 841 C C . VAL A 1 107 ? 2.116 8.593 20.186 1.00 88.38 107 VAL A C 1
ATOM 843 O O . VAL A 1 107 ? 1.618 7.474 20.296 1.00 88.38 107 VAL A O 1
ATOM 846 N N . ASP A 1 108 ? 1.462 9.591 19.598 1.00 88.88 108 ASP A N 1
ATOM 847 C CA . ASP A 1 108 ? 0.235 9.347 18.841 1.00 88.88 108 ASP A CA 1
ATOM 848 C C . ASP A 1 108 ? 0.535 8.573 17.540 1.00 88.88 108 ASP A C 1
ATOM 850 O O . ASP A 1 108 ? 1.688 8.421 17.125 1.00 88.88 108 ASP A O 1
ATOM 854 N N . ILE A 1 109 ? -0.511 8.055 16.893 1.00 87.50 109 ILE A N 1
ATOM 855 C CA . ILE A 1 109 ? -0.356 7.212 15.701 1.00 87.50 109 ILE A CA 1
ATOM 856 C C . ILE A 1 109 ? 0.235 7.968 14.502 1.00 87.50 109 ILE A C 1
ATOM 858 O O . ILE A 1 109 ? 0.900 7.366 13.659 1.00 87.50 109 ILE A O 1
ATOM 862 N N . ASP A 1 110 ? 0.019 9.281 14.419 1.00 88.56 110 ASP A N 1
ATOM 863 C CA . ASP A 1 110 ? 0.549 10.089 13.334 1.00 88.56 110 ASP A CA 1
ATOM 864 C C . ASP A 1 110 ? 2.043 10.347 13.534 1.00 88.56 110 ASP A C 1
ATOM 866 O O . ASP A 1 110 ? 2.817 10.136 12.599 1.00 88.56 110 ASP A O 1
ATOM 870 N N . SER A 1 111 ? 2.453 10.690 14.751 1.00 89.88 111 SER A N 1
ATOM 871 C CA . SER A 1 111 ? 3.856 10.803 15.156 1.00 89.88 111 SER A CA 1
ATOM 872 C C . SER A 1 111 ? 4.601 9.468 15.036 1.00 89.88 111 SER A C 1
ATOM 874 O O . SER A 1 111 ? 5.775 9.434 14.655 1.00 89.88 111 SER A O 1
ATOM 876 N N . LEU A 1 112 ? 3.923 8.345 15.309 1.00 90.69 112 LEU A N 1
ATOM 877 C CA . LEU A 1 112 ? 4.493 7.016 15.102 1.00 90.69 112 LEU A CA 1
ATOM 878 C C . LEU A 1 112 ? 4.864 6.804 13.634 1.00 90.69 112 LEU A C 1
ATOM 880 O O . LEU A 1 112 ? 5.981 6.375 13.370 1.00 90.69 112 LEU A O 1
ATOM 884 N N . LEU A 1 113 ? 3.981 7.147 12.685 1.00 91.31 113 LEU A N 1
ATOM 885 C CA . LEU A 1 113 ? 4.253 6.972 11.252 1.00 91.31 113 LEU A CA 1
ATOM 886 C C . LEU A 1 113 ? 5.509 7.721 10.797 1.00 91.31 113 LEU A C 1
ATOM 888 O O . LEU A 1 113 ? 6.310 7.174 10.047 1.00 91.31 113 LEU A O 1
ATOM 892 N N . GLU A 1 114 ? 5.705 8.949 11.271 1.00 90.88 114 GLU A N 1
ATOM 893 C CA . GLU A 1 114 ? 6.918 9.720 10.978 1.00 90.88 114 GLU A CA 1
ATOM 894 C C . GLU A 1 114 ? 8.172 9.036 11.518 1.00 90.88 114 GLU A C 1
ATOM 896 O O . GLU A 1 114 ? 9.164 8.898 10.799 1.00 90.88 114 GLU A O 1
ATOM 901 N N . ARG A 1 115 ? 8.111 8.520 12.750 1.00 91.00 115 ARG A N 1
ATOM 902 C CA . ARG A 1 115 ? 9.205 7.733 13.329 1.00 91.00 115 ARG A CA 1
ATOM 903 C C . ARG A 1 115 ? 9.460 6.421 12.600 1.00 91.00 115 ARG A C 1
ATOM 905 O O . ARG A 1 115 ? 10.596 5.963 12.600 1.00 91.00 115 ARG A O 1
ATOM 912 N N . MET A 1 116 ? 8.463 5.830 11.942 1.00 91.88 116 MET A N 1
ATOM 913 C CA . MET A 1 116 ? 8.662 4.585 11.191 1.00 91.88 116 MET A CA 1
ATOM 914 C C . MET A 1 116 ? 9.683 4.722 10.058 1.00 91.88 116 MET A C 1
ATOM 916 O O . MET A 1 116 ? 10.286 3.717 9.683 1.00 91.88 116 MET A O 1
ATOM 920 N N . PHE A 1 117 ? 9.889 5.933 9.532 1.00 93.88 117 PHE A N 1
ATOM 921 C CA . PHE A 1 117 ? 10.899 6.220 8.509 1.00 93.88 117 PHE A CA 1
ATOM 922 C C . PHE A 1 117 ? 12.261 6.623 9.083 1.00 93.88 117 PHE A C 1
ATOM 924 O O . PHE A 1 117 ? 13.221 6.796 8.330 1.00 93.88 117 PHE A O 1
ATOM 931 N N . VAL A 1 118 ? 12.362 6.776 10.405 1.00 91.62 118 VAL A N 1
ATOM 932 C CA . VAL A 1 118 ? 13.637 6.949 11.097 1.00 91.62 118 VAL A CA 1
ATOM 933 C C . VAL A 1 118 ? 14.270 5.564 11.272 1.00 91.62 118 VAL A C 1
ATOM 935 O O . VAL A 1 118 ? 13.567 4.634 11.670 1.00 91.62 118 VAL A O 1
ATOM 938 N N . PRO A 1 119 ? 15.575 5.399 10.983 1.00 87.00 119 PRO A N 1
ATOM 939 C CA . PRO A 1 119 ? 16.331 4.170 11.230 1.00 87.00 119 PRO A CA 1
ATOM 940 C C . PRO A 1 119 ? 16.404 3.758 12.712 1.00 87.00 119 PRO A C 1
ATOM 942 O O . PRO A 1 119 ? 17.451 3.844 13.347 1.00 87.00 119 PRO A O 1
ATOM 945 N N . ASP A 1 120 ? 15.291 3.291 13.257 1.00 81.44 120 AS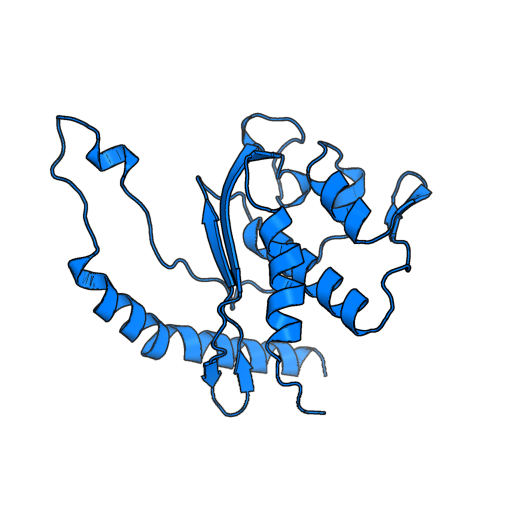P A N 1
ATOM 946 C CA . ASP A 1 120 ? 15.140 2.884 14.647 1.00 81.44 120 ASP A CA 1
ATOM 947 C C . ASP A 1 120 ? 14.303 1.607 14.715 1.00 81.44 120 ASP A C 1
ATOM 949 O O . ASP A 1 120 ? 13.118 1.609 14.397 1.00 81.44 120 ASP A O 1
ATOM 953 N N . ALA A 1 121 ? 14.917 0.499 15.127 1.00 70.00 121 ALA A N 1
ATOM 954 C CA . ALA A 1 121 ? 14.230 -0.785 15.201 1.00 70.00 121 ALA A CA 1
ATOM 955 C C . ALA A 1 121 ? 13.211 -0.865 16.356 1.00 70.00 121 ALA A C 1
ATOM 957 O O . ALA A 1 121 ? 12.330 -1.727 16.297 1.00 70.00 121 ALA A O 1
ATOM 958 N N . ALA A 1 122 ? 13.293 0.016 17.361 1.00 73.56 122 ALA A N 1
ATOM 959 C CA . ALA A 1 122 ? 12.431 -0.007 18.545 1.00 73.56 122 ALA A CA 1
ATOM 960 C C . ALA A 1 122 ? 10.955 0.276 18.215 1.00 73.56 122 ALA A C 1
ATOM 962 O O . ALA A 1 122 ? 10.049 -0.180 18.909 1.00 73.56 122 ALA A O 1
ATOM 963 N N . VAL A 1 123 ? 10.675 0.975 17.109 1.00 78.88 123 VAL A N 1
ATOM 964 C CA . VAL A 1 123 ? 9.294 1.291 16.694 1.00 78.88 123 VAL A CA 1
ATOM 965 C C . VAL A 1 123 ? 8.611 0.149 15.929 1.00 78.88 123 VAL A C 1
ATOM 967 O O . VAL A 1 123 ? 7.411 0.187 15.649 1.00 78.88 123 VAL A O 1
ATOM 970 N N . ARG A 1 124 ? 9.352 -0.912 15.591 1.00 72.31 124 ARG A N 1
ATOM 971 C CA . ARG A 1 124 ? 8.888 -1.977 14.694 1.00 72.31 124 ARG A CA 1
ATOM 972 C C . ARG A 1 124 ? 7.855 -2.921 15.309 1.00 72.31 124 ARG A C 1
ATOM 974 O O . ARG A 1 124 ? 7.060 -3.511 14.565 1.00 72.31 124 ARG A O 1
ATOM 981 N N . GLY A 1 125 ? 7.862 -3.076 16.634 1.00 72.62 125 GLY A N 1
ATOM 982 C CA . GLY A 1 125 ? 6.962 -3.971 17.372 1.00 72.62 125 GLY A CA 1
ATOM 983 C C . GLY A 1 125 ? 5.474 -3.654 17.190 1.00 72.62 125 GLY A C 1
ATOM 984 O O . GLY A 1 125 ? 4.629 -4.518 17.409 1.00 72.62 125 GLY A O 1
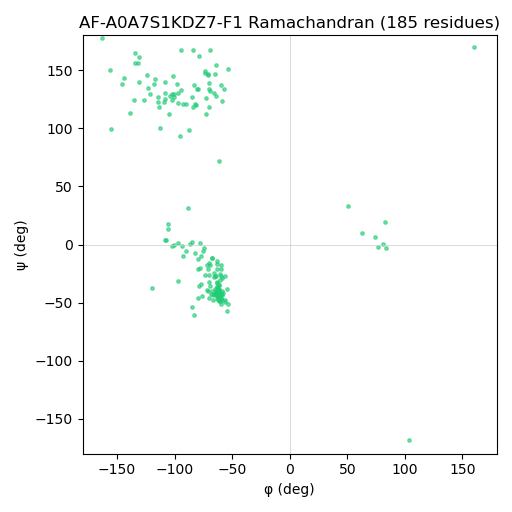ATOM 985 N N . HIS A 1 126 ? 5.152 -2.450 16.716 1.00 71.75 126 HIS A N 1
ATOM 986 C CA . HIS A 1 126 ? 3.786 -1.938 16.647 1.00 71.75 126 HIS A CA 1
ATOM 987 C C . HIS A 1 126 ? 3.099 -2.108 15.286 1.00 71.75 126 HIS A C 1
ATOM 989 O O . HIS A 1 126 ? 1.955 -1.696 15.147 1.00 71.75 126 HIS A O 1
ATOM 995 N N . ILE A 1 127 ? 3.746 -2.710 14.276 1.00 81.25 127 ILE A N 1
ATOM 996 C CA . ILE A 1 127 ? 3.104 -2.900 12.965 1.00 81.25 127 ILE A CA 1
ATOM 997 C C . ILE A 1 127 ? 2.498 -4.296 12.821 1.00 81.25 127 ILE A C 1
ATOM 999 O O . ILE A 1 127 ? 3.218 -5.306 12.790 1.00 81.25 127 ILE A O 1
ATOM 1003 N N . LEU A 1 128 ? 1.194 -4.330 12.559 1.00 84.62 128 LEU A N 1
ATOM 1004 C CA . LEU A 1 128 ? 0.481 -5.531 12.141 1.00 84.62 128 LEU A CA 1
ATOM 1005 C C . LEU A 1 128 ? 0.950 -6.012 10.760 1.00 84.62 128 LEU A C 1
ATOM 1007 O O . LEU A 1 128 ? 0.991 -5.269 9.778 1.00 84.62 128 LEU A O 1
ATOM 1011 N N . LEU A 1 129 ? 1.270 -7.302 10.663 1.00 90.81 129 LEU A N 1
ATOM 1012 C CA . LEU A 1 129 ? 1.491 -7.955 9.378 1.00 90.81 129 LEU A CA 1
ATOM 1013 C C . LEU A 1 129 ? 0.149 -8.468 8.844 1.00 90.81 129 LEU A C 1
ATOM 1015 O O . LEU A 1 129 ? -0.294 -9.547 9.233 1.00 90.81 129 LEU A O 1
ATOM 1019 N N . VAL A 1 130 ? -0.478 -7.722 7.933 1.00 91.81 130 VAL A N 1
ATOM 1020 C CA . VAL A 1 130 ? -1.762 -8.140 7.332 1.00 91.81 130 VAL A CA 1
ATOM 1021 C C . VAL A 1 130 ? -1.609 -9.422 6.512 1.00 91.81 130 VAL A C 1
ATOM 1023 O O . VAL A 1 130 ? -0.507 -9.691 6.023 1.00 91.81 130 VAL A O 1
ATOM 1026 N N . PRO A 1 131 ? -2.664 -10.234 6.323 1.00 91.12 131 PRO A N 1
ATOM 1027 C CA . PRO A 1 131 ? -2.622 -11.432 5.484 1.00 91.12 131 PRO A CA 1
ATOM 1028 C C . PRO A 1 131 ? -2.111 -11.164 4.061 1.00 91.12 131 PRO A C 1
ATOM 1030 O O . PRO A 1 131 ? -2.260 -10.073 3.522 1.00 91.12 131 PRO A O 1
ATOM 1033 N N . ALA A 1 132 ? -1.494 -12.171 3.439 1.00 90.25 132 ALA A N 1
ATOM 1034 C CA . ALA A 1 132 ? -0.959 -12.034 2.082 1.00 90.25 132 ALA A CA 1
ATOM 1035 C C . ALA A 1 132 ? -2.040 -12.118 0.993 1.00 90.25 132 ALA A C 1
ATOM 1037 O O . ALA A 1 132 ? -1.807 -11.668 -0.119 1.00 90.25 132 ALA A O 1
ATOM 1038 N N . CYS A 1 133 ? -3.209 -12.686 1.288 1.00 89.19 133 CYS A N 1
ATOM 1039 C CA . CYS A 1 133 ? -4.156 -13.066 0.244 1.00 89.19 133 CYS A CA 1
ATOM 1040 C C . CYS A 1 133 ? -4.941 -11.920 -0.398 1.00 89.19 133 CYS A C 1
ATOM 1042 O O . CYS A 1 133 ? -5.634 -12.170 -1.370 1.00 89.19 133 CYS A O 1
ATOM 1044 N N . GLY A 1 134 ? -4.814 -10.687 0.099 1.00 91.56 134 GLY A N 1
ATOM 1045 C CA . GLY A 1 134 ? -5.302 -9.488 -0.593 1.00 91.56 134 GLY A CA 1
ATOM 1046 C C . GLY A 1 134 ? -4.249 -8.803 -1.468 1.00 91.56 134 GLY A C 1
ATOM 1047 O O . GLY A 1 134 ? -4.548 -7.787 -2.085 1.00 91.56 134 GLY A O 1
ATOM 1048 N N . LEU A 1 135 ? -3.014 -9.314 -1.501 1.00 95.38 135 LEU A N 1
ATOM 1049 C CA . LEU A 1 135 ? -1.910 -8.721 -2.248 1.00 95.38 135 LEU A CA 1
ATOM 1050 C C . LEU A 1 135 ? -1.664 -9.498 -3.541 1.00 95.38 135 LEU A C 1
ATOM 1052 O O . LEU A 1 135 ? -1.358 -10.688 -3.506 1.00 95.38 135 LEU A O 1
ATOM 1056 N N . PHE A 1 136 ? -1.707 -8.800 -4.671 1.00 95.38 136 PHE A N 1
ATOM 1057 C CA . PHE A 1 136 ? -1.295 -9.320 -5.970 1.00 95.38 136 PHE A CA 1
ATOM 1058 C C . PHE A 1 136 ? -0.429 -8.290 -6.701 1.00 95.38 136 PHE A C 1
ATOM 1060 O O . PHE A 1 136 ? -0.477 -7.096 -6.408 1.00 95.38 136 PHE A O 1
ATOM 1067 N N . LEU A 1 137 ? 0.405 -8.769 -7.623 1.00 95.44 137 LEU A N 1
ATOM 1068 C CA . LEU A 1 137 ? 1.199 -7.911 -8.495 1.00 95.44 137 LEU A CA 1
ATOM 1069 C C . LEU A 1 137 ? 0.339 -7.499 -9.687 1.00 95.44 137 LEU A C 1
ATOM 1071 O O . LEU A 1 137 ? -0.082 -8.359 -10.453 1.00 95.44 137 LEU A O 1
ATOM 1075 N N . ASP A 1 138 ? 0.115 -6.198 -9.831 1.00 94.06 138 ASP A N 1
ATOM 1076 C CA . ASP A 1 138 ? -0.656 -5.641 -10.941 1.00 94.06 138 ASP A CA 1
ATOM 1077 C C . ASP A 1 138 ? 0.207 -5.465 -12.203 1.00 94.06 138 ASP A C 1
ATOM 1079 O O . ASP A 1 138 ? -0.017 -6.115 -13.221 1.00 94.06 138 ASP A O 1
ATOM 1083 N N . ARG A 1 139 ? 1.267 -4.647 -12.125 1.00 92.25 139 ARG A N 1
ATOM 1084 C CA . ARG A 1 139 ? 2.129 -4.344 -13.279 1.00 92.25 139 ARG A CA 1
ATOM 1085 C C . ARG A 1 139 ? 3.602 -4.185 -12.907 1.00 92.25 139 ARG A C 1
ATOM 1087 O O . ARG A 1 139 ? 3.946 -3.569 -11.899 1.00 92.25 139 ARG A O 1
ATOM 1094 N N . CYS A 1 140 ? 4.486 -4.647 -13.794 1.00 91.81 140 CYS A N 1
ATOM 1095 C CA . CYS A 1 140 ? 5.902 -4.268 -13.817 1.00 91.81 140 CYS A CA 1
ATOM 1096 C C . CYS A 1 140 ? 6.137 -3.109 -14.796 1.00 91.81 140 CYS A C 1
ATOM 1098 O O . CYS A 1 140 ? 5.679 -3.153 -15.935 1.00 91.81 140 CYS A O 1
ATOM 1100 N N . GLN A 1 141 ? 6.875 -2.081 -14.371 1.00 89.19 141 GLN A N 1
ATOM 1101 C CA . GLN A 1 141 ? 7.195 -0.933 -15.221 1.00 89.19 141 GLN A CA 1
ATOM 1102 C C . GLN A 1 141 ? 8.607 -1.038 -15.796 1.00 89.19 141 GLN A C 1
ATOM 1104 O O . GLN A 1 141 ? 9.582 -1.158 -15.055 1.00 89.19 141 GLN A O 1
ATOM 1109 N N . PHE A 1 142 ? 8.718 -0.922 -17.120 1.00 89.62 142 PHE A N 1
ATOM 1110 C CA . PHE A 1 142 ? 9.975 -1.092 -17.854 1.00 89.62 142 PHE A CA 1
ATOM 1111 C C . PHE A 1 142 ? 10.583 0.226 -18.354 1.00 89.62 142 PHE A C 1
ATOM 1113 O O . PHE A 1 142 ? 11.559 0.214 -19.093 1.00 89.62 142 PHE A O 1
ATOM 1120 N N . GLY A 1 143 ? 10.110 1.386 -17.885 1.00 84.81 143 GLY A N 1
ATOM 1121 C CA . GLY A 1 143 ? 10.578 2.690 -18.383 1.00 84.81 143 GLY A CA 1
ATOM 1122 C C . GLY A 1 143 ? 12.085 2.965 -18.215 1.00 84.81 143 GLY A C 1
ATOM 1123 O O . GLY A 1 143 ? 12.651 3.800 -18.916 1.00 84.81 143 GLY A O 1
ATOM 1124 N N . PHE A 1 144 ? 12.786 2.286 -17.298 1.00 83.06 144 PHE A N 1
ATOM 1125 C CA . PHE A 1 144 ? 14.259 2.325 -17.242 1.00 83.06 144 PHE A CA 1
ATOM 1126 C C . PHE A 1 144 ? 14.924 1.458 -18.317 1.00 83.06 144 PHE A C 1
ATOM 1128 O O . PHE A 1 144 ? 15.994 1.813 -18.806 1.00 83.06 144 PHE A O 1
ATOM 1135 N N . TYR A 1 145 ? 14.309 0.332 -18.670 1.00 84.25 145 TYR A N 1
ATOM 1136 C CA . TYR A 1 145 ? 14.768 -0.551 -19.735 1.00 84.25 145 TYR A CA 1
ATOM 1137 C C . TYR A 1 145 ? 14.576 0.110 -21.105 1.00 84.25 145 TYR A C 1
ATOM 1139 O O . TYR A 1 145 ? 15.531 0.184 -21.871 1.00 84.25 145 TYR A O 1
ATOM 1147 N N . ASP A 1 146 ? 13.404 0.700 -21.350 1.00 83.81 146 ASP A N 1
ATOM 1148 C CA . ASP A 1 146 ? 13.042 1.330 -22.630 1.00 83.81 146 ASP A CA 1
ATOM 1149 C C . ASP A 1 146 ? 13.919 2.533 -23.003 1.00 83.81 146 ASP A C 1
ATOM 1151 O O . ASP A 1 146 ? 14.003 2.915 -24.166 1.00 83.81 146 ASP A O 1
ATOM 1155 N N . ARG A 1 147 ? 14.588 3.146 -22.019 1.00 84.12 147 ARG A N 1
ATOM 1156 C CA . ARG A 1 147 ? 15.535 4.249 -22.243 1.00 84.12 147 ARG A CA 1
ATOM 1157 C C . ARG A 1 147 ? 16.891 3.785 -22.781 1.00 84.12 147 ARG A C 1
ATOM 1159 O O . ARG A 1 147 ? 17.711 4.627 -23.142 1.00 84.12 147 ARG A O 1
ATOM 1166 N N . LYS A 1 148 ? 17.168 2.478 -22.804 1.00 82.56 148 LYS A N 1
ATOM 1167 C CA . LYS A 1 148 ? 18.443 1.949 -23.300 1.00 82.56 148 LYS A CA 1
ATOM 1168 C C . LYS A 1 148 ? 18.443 1.914 -24.838 1.00 82.56 148 LYS A C 1
ATOM 1170 O O . LYS A 1 148 ? 17.504 1.377 -25.413 1.00 82.56 148 LYS A O 1
ATOM 1175 N N . PRO A 1 149 ? 19.512 2.381 -25.514 1.00 76.75 149 PRO A N 1
ATOM 1176 C CA . PRO A 1 149 ? 19.570 2.447 -26.983 1.00 76.75 149 PRO A CA 1
ATOM 1177 C C . PRO A 1 149 ? 19.506 1.092 -27.704 1.00 76.75 149 PRO A C 1
ATOM 1179 O O . PRO A 1 149 ? 19.311 1.046 -28.912 1.00 76.75 149 PRO A O 1
ATOM 1182 N N . SER A 1 150 ? 19.745 -0.006 -26.987 1.00 72.69 150 SER A N 1
ATOM 1183 C CA . SER A 1 150 ? 20.003 -1.332 -27.552 1.00 72.69 150 SER A CA 1
ATOM 1184 C C . SER A 1 150 ? 18.813 -2.295 -27.505 1.00 72.69 150 SER A C 1
ATOM 1186 O O . SER A 1 150 ? 18.959 -3.436 -27.937 1.00 72.69 150 SER A O 1
ATOM 1188 N N . GLY A 1 151 ? 17.666 -1.886 -26.952 1.00 70.50 151 GLY A N 1
ATOM 1189 C CA . GLY A 1 151 ? 16.520 -2.769 -26.719 1.00 70.50 151 GLY A CA 1
ATOM 1190 C C . GLY A 1 151 ? 15.274 -2.363 -27.500 1.00 70.50 151 GLY A C 1
ATOM 1191 O O . GLY A 1 151 ? 14.968 -1.179 -27.622 1.00 70.50 151 GLY A O 1
ATOM 1192 N N . LEU A 1 152 ? 14.522 -3.357 -27.982 1.00 81.69 152 LEU A N 1
ATOM 1193 C CA . LEU A 1 152 ? 13.125 -3.153 -28.359 1.00 81.69 152 LEU A CA 1
ATOM 1194 C C . LEU A 1 152 ? 12.346 -2.772 -27.083 1.00 81.69 152 LEU A C 1
ATOM 1196 O O . LEU A 1 152 ? 12.456 -3.510 -26.101 1.00 81.69 152 LEU A O 1
ATOM 1200 N N . PRO A 1 153 ? 11.581 -1.663 -27.059 1.00 83.31 153 PRO A N 1
ATOM 1201 C CA . PRO A 1 153 ? 10.817 -1.275 -25.877 1.00 83.31 153 PRO A CA 1
ATOM 1202 C C . PRO A 1 153 ? 9.855 -2.383 -25.438 1.00 83.31 153 PRO A C 1
ATOM 1204 O O . PRO A 1 153 ? 9.125 -2.932 -26.266 1.00 83.31 153 PRO A O 1
ATOM 1207 N N . LEU A 1 154 ? 9.823 -2.691 -24.140 1.00 86.69 154 LEU A N 1
ATOM 1208 C CA . LEU A 1 154 ? 8.910 -3.687 -23.584 1.00 86.69 154 LEU A CA 1
ATOM 1209 C C . LEU A 1 154 ? 7.661 -2.985 -23.052 1.00 86.69 154 LEU A C 1
ATOM 1211 O O . LEU A 1 154 ? 7.612 -2.542 -21.905 1.00 86.69 154 LEU A O 1
ATOM 1215 N N . ARG A 1 155 ? 6.634 -2.901 -23.900 1.00 85.88 155 ARG A N 1
ATOM 1216 C CA . ARG A 1 155 ? 5.343 -2.295 -23.557 1.00 85.88 155 ARG A CA 1
ATOM 1217 C C . ARG A 1 155 ? 4.279 -3.367 -23.414 1.00 85.88 155 ARG A C 1
ATOM 1219 O O . ARG A 1 155 ? 4.124 -4.207 -24.296 1.00 85.88 155 ARG A O 1
ATOM 1226 N N . LEU A 1 156 ? 3.549 -3.318 -22.306 1.00 88.81 156 LEU A N 1
ATOM 1227 C CA . LEU A 1 156 ? 2.455 -4.247 -22.016 1.00 88.81 156 LEU A CA 1
ATOM 1228 C C . LEU A 1 156 ? 1.078 -3.591 -22.139 1.00 88.81 156 LEU A C 1
ATOM 1230 O O . LEU A 1 156 ? 0.084 -4.267 -21.920 1.00 88.81 156 LEU A O 1
ATOM 1234 N N . ASP A 1 157 ? 1.021 -2.323 -22.554 1.00 90.38 157 ASP A N 1
ATOM 1235 C CA . ASP A 1 157 ? -0.206 -1.516 -22.566 1.00 90.38 157 ASP A CA 1
ATOM 1236 C C . ASP A 1 157 ? -1.318 -2.135 -23.436 1.00 90.38 157 ASP A C 1
ATOM 1238 O O . ASP A 1 157 ? -2.501 -2.008 -23.142 1.00 90.38 157 ASP A O 1
ATOM 1242 N N . ALA A 1 158 ? -0.942 -2.887 -24.477 1.00 92.81 158 ALA A N 1
ATOM 1243 C CA . ALA A 1 158 ? -1.878 -3.630 -25.325 1.00 92.81 158 ALA A CA 1
ATOM 1244 C C . ALA A 1 158 ? -2.655 -4.737 -24.579 1.00 92.81 158 ALA A C 1
ATOM 1246 O O . ALA A 1 158 ? -3.630 -5.263 -25.110 1.00 92.81 158 ALA A O 1
ATOM 1247 N N . TYR A 1 159 ? -2.217 -5.110 -23.375 1.00 93.69 159 TYR A N 1
ATOM 1248 C CA . TYR A 1 159 ? -2.823 -6.146 -22.543 1.00 93.69 159 TYR A CA 1
ATOM 1249 C C . TYR A 1 159 ? -3.545 -5.582 -21.318 1.00 93.69 159 TYR A C 1
ATOM 1251 O O . TYR A 1 159 ? -4.032 -6.372 -20.512 1.00 93.69 159 TYR A O 1
ATOM 1259 N N . ASP A 1 160 ? -3.634 -4.261 -21.165 1.00 93.25 160 ASP A N 1
ATOM 1260 C CA . ASP A 1 160 ? -4.183 -3.624 -19.963 1.00 93.25 160 ASP A CA 1
ATOM 1261 C C . ASP A 1 160 ? -5.628 -4.051 -19.692 1.00 93.25 160 ASP A C 1
ATOM 1263 O O . ASP A 1 160 ? -5.945 -4.518 -18.597 1.00 93.25 160 ASP A O 1
ATOM 1267 N N . ASP A 1 161 ? -6.475 -4.012 -20.721 1.00 95.50 161 ASP A N 1
ATOM 1268 C CA . ASP A 1 161 ? -7.871 -4.446 -20.619 1.00 95.50 161 ASP A CA 1
ATOM 1269 C C . ASP A 1 161 ? -7.977 -5.941 -20.288 1.00 95.50 161 ASP A C 1
ATOM 1271 O O . ASP A 1 161 ? -8.811 -6.363 -19.484 1.00 95.50 161 ASP A O 1
ATOM 1275 N N . MET A 1 162 ? -7.101 -6.760 -20.879 1.00 96.25 162 MET A N 1
ATOM 1276 C CA . MET A 1 162 ? -7.061 -8.200 -20.625 1.00 96.25 162 MET A CA 1
ATOM 1277 C C . MET A 1 162 ? -6.613 -8.503 -19.189 1.00 96.25 162 MET A C 1
ATOM 1279 O O . MET A 1 162 ? -7.168 -9.401 -18.551 1.00 96.25 162 MET A O 1
ATOM 1283 N N . ALA A 1 163 ? -5.632 -7.761 -18.673 1.00 95.56 163 ALA A N 1
ATOM 1284 C CA . ALA A 1 163 ? -5.130 -7.891 -17.313 1.00 95.56 163 ALA A CA 1
ATOM 1285 C C . ALA A 1 163 ? -6.197 -7.482 -16.290 1.00 95.56 163 ALA A C 1
ATOM 1287 O O . ALA A 1 163 ? -6.491 -8.258 -15.382 1.00 95.56 163 ALA A O 1
ATOM 1288 N N . GLU A 1 164 ? -6.853 -6.335 -16.472 1.00 94.31 164 GLU A N 1
ATOM 1289 C CA . GLU A 1 164 ? -7.928 -5.873 -15.584 1.00 94.31 164 GLU A CA 1
ATOM 1290 C C . GLU A 1 164 ? -9.138 -6.827 -15.623 1.00 94.31 164 GLU A C 1
ATOM 1292 O O . GLU A 1 164 ? -9.695 -7.181 -14.578 1.00 94.31 164 GLU A O 1
ATOM 1297 N N . ALA A 1 165 ? -9.507 -7.341 -16.802 1.00 95.88 165 ALA A N 1
ATOM 1298 C CA . ALA A 1 165 ? -10.538 -8.372 -16.922 1.00 95.88 165 ALA A CA 1
ATOM 1299 C C . ALA A 1 165 ? -10.149 -9.664 -16.182 1.00 95.88 165 ALA A C 1
ATOM 1301 O O . ALA A 1 165 ? -10.991 -10.291 -15.531 1.00 95.88 165 ALA A O 1
ATOM 1302 N N . TYR A 1 166 ? -8.875 -10.061 -16.240 1.00 96.56 166 TYR A N 1
ATOM 1303 C CA . TYR A 1 166 ? -8.367 -11.215 -15.503 1.00 96.56 166 TYR A CA 1
ATOM 1304 C C . TYR A 1 166 ? -8.384 -10.985 -13.987 1.00 96.56 166 TYR A C 1
A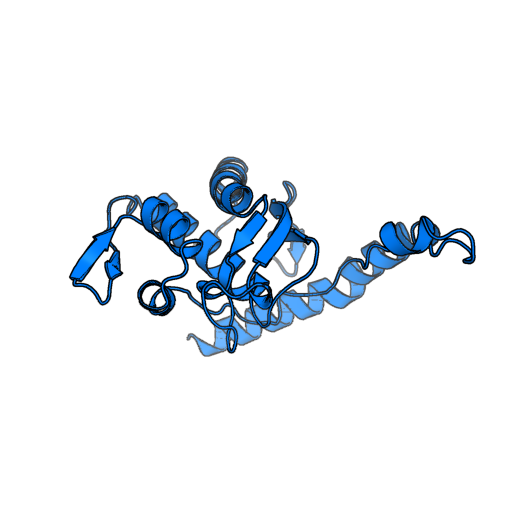TOM 1306 O O . TYR A 1 166 ? -8.835 -11.865 -13.253 1.00 96.56 166 TYR A O 1
ATOM 1314 N N . VAL A 1 167 ? -7.973 -9.802 -13.514 1.00 95.12 167 VAL A N 1
ATOM 1315 C CA . VAL A 1 167 ? -8.051 -9.413 -12.097 1.00 95.12 167 VAL A CA 1
ATOM 1316 C C . VAL A 1 167 ? -9.483 -9.587 -11.594 1.00 95.12 167 VAL A C 1
ATOM 1318 O O . VAL A 1 167 ? -9.707 -10.291 -10.609 1.00 95.12 167 VAL A O 1
ATOM 1321 N N . ARG A 1 168 ? -10.466 -9.029 -12.310 1.00 93.06 168 ARG A N 1
ATOM 1322 C CA . ARG A 1 168 ? -11.885 -9.109 -11.928 1.00 93.06 168 ARG A CA 1
ATOM 1323 C C . ARG A 1 168 ? -12.431 -10.529 -11.947 1.00 93.06 168 ARG A C 1
ATOM 1325 O O . ARG A 1 168 ? -13.160 -10.908 -11.037 1.00 93.06 168 ARG A O 1
ATOM 1332 N N . ARG A 1 169 ? -12.095 -11.309 -12.976 1.00 95.12 169 ARG A N 1
ATOM 1333 C CA . ARG A 1 169 ? -12.654 -12.651 -13.178 1.00 95.12 169 ARG A CA 1
ATOM 1334 C C . ARG A 1 169 ? -12.008 -13.719 -12.297 1.00 95.12 169 ARG A C 1
ATOM 1336 O O . ARG A 1 169 ? -12.695 -14.657 -11.916 1.00 95.12 169 ARG A O 1
ATOM 1343 N N . ALA A 1 170 ? -10.704 -13.627 -12.042 1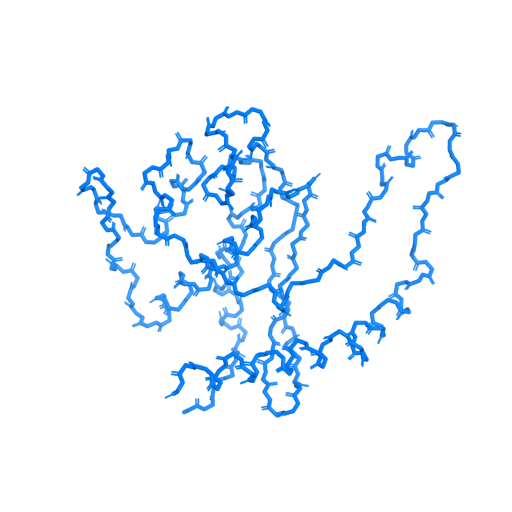.00 94.75 170 ALA A N 1
ATOM 1344 C CA . ALA A 1 170 ? -9.931 -14.713 -11.436 1.00 94.75 170 ALA A CA 1
ATOM 1345 C C . ALA A 1 170 ? -9.280 -14.336 -10.100 1.00 94.75 170 ALA A C 1
ATOM 1347 O O . ALA A 1 170 ? -9.231 -15.170 -9.204 1.00 94.75 170 ALA A O 1
ATOM 1348 N N . ILE A 1 171 ? -8.787 -13.103 -9.938 1.00 95.00 171 ILE A N 1
ATOM 1349 C CA . ILE A 1 171 ? -8.054 -12.717 -8.722 1.00 95.00 171 ILE A CA 1
ATOM 1350 C C . ILE A 1 171 ? -9.018 -12.286 -7.618 1.00 95.00 171 ILE A C 1
ATOM 1352 O O . ILE A 1 171 ? -8.969 -12.826 -6.517 1.00 95.00 171 ILE A O 1
ATOM 1356 N N . LEU A 1 172 ? -9.908 -11.331 -7.897 1.00 92.94 172 LEU A N 1
ATOM 1357 C CA . LEU A 1 172 ? -10.799 -10.770 -6.879 1.00 92.94 172 LEU A CA 1
ATOM 1358 C C . LEU A 1 172 ? -11.707 -11.817 -6.196 1.00 92.94 172 LEU A C 1
ATOM 1360 O O . LEU A 1 172 ? -11.831 -11.749 -4.971 1.00 92.94 172 LEU A O 1
ATOM 1364 N N . PRO A 1 173 ? -12.274 -12.819 -6.901 1.00 92.44 173 PRO A N 1
ATOM 1365 C CA . PRO A 1 173 ? -13.031 -13.888 -6.245 1.00 92.44 173 PRO A CA 1
ATOM 1366 C C . PRO A 1 173 ? -12.189 -14.714 -5.261 1.00 92.44 173 PRO A C 1
ATOM 1368 O O . PRO A 1 173 ? -12.655 -15.045 -4.174 1.00 92.44 173 PRO A O 1
ATOM 1371 N N . GLU A 1 174 ? -10.923 -14.997 -5.584 1.00 92.81 174 GLU A N 1
ATOM 1372 C CA . GLU A 1 174 ? -10.014 -15.721 -4.683 1.00 92.81 174 GLU A CA 1
ATOM 1373 C C . GLU A 1 174 ? -9.633 -14.895 -3.450 1.00 92.81 174 GLU A C 1
ATOM 1375 O O . GLU A 1 174 ? -9.522 -15.434 -2.342 1.00 92.81 174 GLU A O 1
ATOM 1380 N N . VAL A 1 175 ? -9.477 -13.576 -3.615 1.00 91.31 175 VAL A N 1
ATOM 1381 C CA . VAL A 1 175 ? -9.282 -12.646 -2.492 1.00 91.31 175 VAL A CA 1
ATOM 1382 C C . VAL A 1 175 ? -10.492 -12.693 -1.555 1.00 91.31 175 VAL A C 1
ATOM 1384 O O . VAL A 1 175 ? -10.319 -12.860 -0.344 1.00 91.31 175 VAL A O 1
ATOM 1387 N N . ALA A 1 176 ? -11.709 -12.609 -2.102 1.00 90.44 176 ALA A N 1
ATOM 1388 C CA . ALA A 1 176 ? -12.946 -12.670 -1.325 1.00 90.44 176 ALA A CA 1
ATOM 1389 C C . ALA A 1 176 ? -13.098 -14.016 -0.596 1.00 90.44 176 ALA A C 1
ATOM 1391 O O . ALA A 1 176 ? -13.312 -14.053 0.618 1.00 90.44 176 ALA A O 1
ATOM 1392 N N . ALA A 1 177 ? -12.859 -15.131 -1.291 1.00 89.38 177 ALA A N 1
ATOM 1393 C CA . ALA A 1 177 ? -12.875 -16.462 -0.693 1.00 89.38 177 ALA A CA 1
ATOM 1394 C C . ALA A 1 177 ? -11.793 -16.642 0.388 1.00 89.38 177 ALA A C 1
ATOM 1396 O O . ALA A 1 177 ? -11.985 -17.373 1.360 1.00 89.38 177 ALA A O 1
ATOM 1397 N N . CYS A 1 178 ? -10.631 -15.994 0.257 1.00 86.00 178 CYS A N 1
ATOM 1398 C CA . CYS A 1 178 ? -9.638 -15.991 1.328 1.00 86.00 178 CYS A CA 1
ATOM 1399 C C . CYS A 1 178 ? -10.103 -15.193 2.549 1.00 86.00 178 CYS A C 1
ATOM 1401 O O . CYS A 1 178 ? -9.907 -15.653 3.676 1.00 86.00 178 CYS A O 1
ATOM 1403 N N . SER A 1 179 ? -10.708 -14.023 2.329 1.00 81.81 179 SER A N 1
ATOM 1404 C CA . SER A 1 179 ? -11.234 -13.161 3.391 1.00 81.81 179 SER A CA 1
ATOM 1405 C C . SER A 1 179 ? -12.239 -13.911 4.267 1.00 81.81 179 SER A C 1
ATOM 1407 O O . SER A 1 179 ? -12.066 -13.974 5.485 1.00 81.81 179 SER A O 1
ATOM 1409 N N . SER A 1 180 ? -13.212 -14.592 3.653 1.00 79.94 180 SER A N 1
ATOM 1410 C CA . SER A 1 180 ? -14.222 -15.373 4.379 1.00 79.94 180 SER A CA 1
ATOM 1411 C C . SER A 1 180 ? -13.603 -16.516 5.196 1.00 79.94 180 SER A C 1
ATOM 1413 O O . SER A 1 180 ? -13.944 -16.706 6.366 1.00 79.94 180 SER A O 1
ATOM 1415 N N . ARG A 1 181 ? -12.607 -17.225 4.642 1.00 80.06 181 ARG A N 1
ATOM 1416 C CA . ARG A 1 181 ? -11.841 -18.253 5.374 1.00 80.06 181 ARG A CA 1
ATOM 1417 C C . ARG A 1 181 ? -11.048 -17.680 6.548 1.00 80.06 181 ARG A C 1
ATOM 1419 O O . ARG A 1 181 ? -10.897 -18.361 7.558 1.00 80.06 181 ARG A O 1
ATOM 1426 N N . ALA A 1 182 ? -10.496 -16.476 6.412 1.00 69.75 182 ALA A N 1
ATOM 1427 C CA . ALA A 1 182 ? -9.769 -15.810 7.487 1.00 69.75 182 ALA A CA 1
ATOM 1428 C C . ALA A 1 182 ? -10.719 -15.342 8.601 1.00 69.75 182 ALA A C 1
ATOM 1430 O O . ALA A 1 182 ? -10.407 -15.530 9.775 1.00 69.75 182 ALA A O 1
ATOM 1431 N N . ALA A 1 183 ? -11.894 -14.815 8.243 1.00 65.00 183 ALA A N 1
ATOM 1432 C CA . ALA A 1 183 ? -12.933 -14.419 9.190 1.00 65.00 183 ALA A CA 1
ATOM 1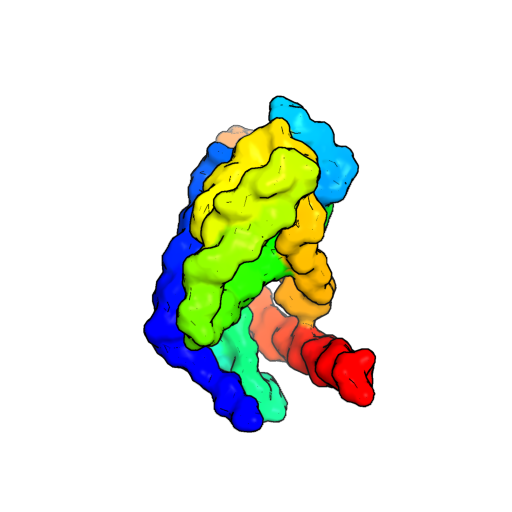433 C C . ALA A 1 183 ? -13.478 -15.616 9.987 1.00 65.00 183 ALA A C 1
ATOM 1435 O O . ALA A 1 183 ? -13.606 -15.531 11.206 1.00 65.00 183 ALA A O 1
ATOM 1436 N N . GLY A 1 184 ? -13.704 -16.759 9.330 1.00 60.81 184 GLY A N 1
ATOM 1437 C CA . GLY A 1 184 ? -14.155 -17.992 9.987 1.00 60.81 184 GLY A CA 1
ATOM 1438 C C . GLY A 1 184 ? -13.134 -18.641 10.934 1.00 60.81 184 GLY A C 1
ATOM 1439 O O . GLY A 1 184 ? -13.498 -19.546 11.671 1.00 60.81 184 GLY A O 1
ATOM 1440 N N . ARG A 1 185 ? -11.864 -18.205 10.933 1.00 54.31 185 ARG A N 1
ATOM 1441 C CA . ARG A 1 185 ? -10.836 -18.644 11.903 1.00 54.31 185 ARG A CA 1
ATOM 1442 C C . ARG A 1 185 ? -10.727 -17.739 13.135 1.00 54.31 185 ARG A C 1
ATOM 1444 O O . ARG A 1 185 ? -9.979 -18.071 14.049 1.00 54.31 185 ARG A O 1
ATOM 1451 N N . LEU A 1 186 ? -11.384 -16.579 13.118 1.00 47.81 186 LEU A N 1
ATOM 1452 C CA . LEU A 1 186 ? -11.389 -15.595 14.209 1.00 47.81 186 LEU A CA 1
ATOM 1453 C C . LEU A 1 186 ? -12.665 -15.674 15.070 1.00 47.81 186 LEU A C 1
ATOM 1455 O O . LEU A 1 186 ? -12.795 -14.896 16.015 1.00 47.81 186 LEU A O 1
ATOM 1459 N N . GLN A 1 187 ? -13.587 -16.582 14.731 1.00 35.56 187 GLN A N 1
ATOM 1460 C CA . GLN A 1 187 ? -14.775 -16.957 15.508 1.00 35.56 187 GLN A CA 1
ATOM 1461 C C . GLN A 1 187 ? -14.521 -18.275 16.238 1.00 35.56 187 GLN A C 1
ATOM 1463 O O . GLN A 1 187 ? -15.025 -18.402 17.373 1.00 35.56 187 GLN A O 1
#

pLDDT: mean 88.8, std 10.05, range [35.56, 98.19]